Protein AF-A0A357D690-F1 (afdb_monomer_lite)

Sequence (320 aa):
MKAIRGMLNRFGPLVWRKYGFVSGFNVDRRWFSSQHIGIDQGDILLMIENYRTGMIWEYFMRHPGAQKALKLARFVDSTSEYAVTPAYADQYEAAMLLPSQKQAVAPRVQTPVLVDGDLGEWQSVPSYLVDEEMNVPDGNITKVDKSKMNLCSDFYIQWDEERLYLAAEVTDDVIVNNLSPAERGSFYRSDSVEFYIDPGRSGGGVGLFKLAVLPFDTLGNTHGARHEDARPGPVEAVAPQTQIAAEKTATGYTVEVAIPFEYLGITPEAGLVLGFCHTVINCNDRGAPLGAYVRENMIAWNHLPLVWDNPDLWGELVLE

Radius of gyration: 24.54 Å; chains: 1; bounding box: 54×41×72 Å

Structure (mmCIF, N/CA/C/O backbone):
data_AF-A0A357D690-F1
#
_entry.id   AF-A0A357D690-F1
#
loop_
_atom_site.group_PDB
_atom_site.id
_atom_site.type_symbol
_atom_site.label_atom_id
_atom_site.label_alt_id
_atom_site.label_comp_id
_atom_site.label_asym_id
_atom_site.label_entity_id
_atom_site.label_seq_id
_atom_site.pdbx_PDB_ins_code
_atom_site.Cartn_x
_atom_site.Cartn_y
_atom_site.Cartn_z
_atom_site.occupancy
_atom_site.B_iso_or_equiv
_atom_site.auth_seq_id
_atom_site.auth_comp_id
_atom_site.auth_asym_id
_atom_site.auth_atom_id
_atom_site.pdbx_PDB_model_num
ATOM 1 N N . MET A 1 1 ? 0.276 -7.199 -35.692 1.00 83.81 1 MET A N 1
ATOM 2 C CA . MET A 1 1 ? -0.650 -6.050 -35.548 1.00 83.81 1 MET A CA 1
ATOM 3 C C . MET A 1 1 ? -1.422 -6.008 -34.227 1.00 83.81 1 MET A C 1
ATOM 5 O O . MET A 1 1 ? -1.956 -4.947 -33.928 1.00 83.81 1 MET A O 1
ATOM 9 N N . LYS A 1 2 ? -1.493 -7.086 -33.421 1.00 83.25 2 LYS A N 1
ATOM 10 C CA . LYS A 1 2 ? -2.224 -7.080 -32.133 1.00 83.25 2 LYS A CA 1
ATOM 11 C C . LYS A 1 2 ? -1.775 -5.948 -31.190 1.00 83.25 2 LYS A C 1
ATOM 13 O O . LYS A 1 2 ? -2.625 -5.201 -30.727 1.00 83.25 2 LYS A O 1
ATOM 18 N N . ALA A 1 3 ? -0.464 -5.750 -31.016 1.00 83.31 3 ALA A N 1
ATOM 19 C CA . ALA A 1 3 ? 0.091 -4.675 -30.183 1.00 83.31 3 ALA A CA 1
ATOM 20 C C . ALA A 1 3 ? -0.349 -3.267 -30.633 1.00 83.31 3 ALA A C 1
ATOM 22 O O . ALA A 1 3 ? -0.870 -2.505 -29.832 1.00 83.31 3 ALA A O 1
ATOM 23 N N . ILE A 1 4 ? -0.227 -2.948 -31.929 1.00 89.88 4 ILE A N 1
ATOM 24 C CA . ILE A 1 4 ? -0.677 -1.664 -32.505 1.00 89.88 4 ILE A CA 1
ATOM 25 C C . ILE A 1 4 ? -2.161 -1.407 -32.232 1.00 89.88 4 ILE A C 1
ATOM 27 O O . ILE A 1 4 ? -2.530 -0.312 -31.820 1.00 89.88 4 ILE A O 1
ATOM 31 N N . ARG A 1 5 ? -3.012 -2.423 -32.419 1.00 89.25 5 ARG A N 1
ATOM 32 C CA . ARG A 1 5 ? -4.446 -2.304 -32.121 1.00 89.25 5 ARG A CA 1
ATOM 33 C C . ARG A 1 5 ? -4.691 -2.086 -30.628 1.00 89.25 5 ARG A C 1
ATOM 35 O O . ARG A 1 5 ? -5.484 -1.225 -30.280 1.00 89.25 5 ARG A O 1
ATOM 42 N N . GLY A 1 6 ? -3.978 -2.808 -29.763 1.00 90.19 6 GLY A N 1
ATOM 43 C CA . GLY A 1 6 ? -4.048 -2.623 -28.312 1.00 90.19 6 GLY A CA 1
ATOM 44 C C . GLY A 1 6 ? -3.655 -1.208 -27.877 1.00 90.19 6 GLY A C 1
ATOM 45 O O . GLY A 1 6 ? -4.401 -0.572 -27.140 1.00 90.19 6 GLY A O 1
ATOM 46 N N . MET A 1 7 ? -2.540 -0.681 -28.396 1.00 92.19 7 MET A N 1
ATOM 47 C CA . MET A 1 7 ? -2.081 0.684 -28.105 1.00 92.19 7 MET A CA 1
ATOM 48 C C . MET A 1 7 ? -3.102 1.740 -28.546 1.00 92.19 7 MET A C 1
ATOM 50 O O . MET A 1 7 ? -3.415 2.647 -27.780 1.00 92.19 7 MET A O 1
ATOM 54 N N . LEU A 1 8 ? -3.657 1.608 -29.756 1.00 93.44 8 LEU A N 1
ATOM 55 C CA . LEU A 1 8 ? -4.676 2.531 -30.264 1.00 93.44 8 LEU A CA 1
ATOM 56 C C . LEU A 1 8 ? -5.977 2.457 -29.461 1.00 93.44 8 LEU A C 1
ATOM 58 O O . LEU A 1 8 ? -6.547 3.497 -29.153 1.00 93.44 8 LEU A O 1
ATOM 62 N N . ASN A 1 9 ? -6.419 1.255 -29.086 1.00 91.38 9 ASN A N 1
ATOM 63 C CA . ASN A 1 9 ? -7.630 1.076 -28.288 1.00 91.38 9 ASN A CA 1
ATOM 64 C C . ASN A 1 9 ? -7.481 1.673 -26.882 1.00 91.38 9 ASN A C 1
ATOM 66 O O . ASN A 1 9 ? -8.415 2.295 -26.389 1.00 91.38 9 ASN A O 1
ATOM 70 N N . ARG A 1 10 ? -6.320 1.485 -26.241 1.00 89.88 10 ARG A N 1
ATOM 71 C CA . ARG A 1 10 ? -6.097 1.906 -24.850 1.00 89.88 10 ARG A CA 1
ATOM 72 C C . ARG A 1 10 ? -5.739 3.386 -24.718 1.00 89.88 10 ARG A C 1
ATOM 74 O O . ARG A 1 10 ? -6.167 4.023 -23.766 1.00 89.88 10 ARG A O 1
ATOM 81 N N . PHE A 1 11 ? -4.957 3.931 -25.651 1.00 92.94 11 PHE A N 1
ATOM 82 C CA . PHE A 1 11 ? -4.378 5.276 -25.516 1.00 92.94 11 PHE A CA 1
ATOM 83 C C . PHE A 1 11 ? -4.805 6.256 -26.615 1.00 92.94 11 PHE A C 1
ATOM 85 O O . PHE A 1 11 ? -4.642 7.465 -26.446 1.00 92.94 11 PHE A O 1
ATOM 92 N N . GLY A 1 12 ? -5.342 5.762 -27.735 1.00 93.38 12 GLY A N 1
ATOM 93 C CA . GLY A 1 12 ? -5.948 6.558 -28.803 1.00 93.38 12 GLY A CA 1
ATOM 94 C C . GLY A 1 12 ? -5.170 7.838 -29.158 1.00 93.38 12 GLY A C 1
ATOM 95 O O . GLY A 1 12 ? -4.016 7.740 -29.588 1.00 93.38 12 GLY A O 1
ATOM 96 N N . PRO A 1 13 ? -5.752 9.042 -28.967 1.00 94.31 13 PRO A N 1
ATOM 97 C CA . PRO A 1 13 ? -5.114 10.321 -29.306 1.00 94.31 13 PRO A CA 1
ATOM 98 C C . PRO A 1 13 ? -3.780 10.620 -28.598 1.00 94.31 13 PRO A C 1
ATOM 100 O O . PRO A 1 13 ? -3.012 11.469 -29.059 1.00 94.31 13 PRO A O 1
ATOM 103 N N . LEU A 1 14 ? -3.484 9.958 -27.473 1.00 93.19 14 LEU A N 1
ATOM 104 C CA . LEU A 1 14 ? -2.218 10.150 -26.758 1.00 93.19 14 LEU A CA 1
ATOM 105 C C . LEU A 1 14 ? -1.045 9.574 -27.546 1.00 93.19 14 LEU A C 1
ATOM 107 O O . LEU A 1 14 ? 0.024 10.182 -27.577 1.00 93.19 14 LEU A O 1
ATOM 111 N N . VAL A 1 15 ? -1.271 8.442 -28.217 1.00 95.81 15 VAL A N 1
ATOM 112 C CA . VAL A 1 15 ? -0.253 7.746 -29.008 1.00 95.81 15 VAL A CA 1
ATOM 113 C C . VAL A 1 15 ? -0.385 8.000 -30.501 1.00 95.81 15 VAL A C 1
ATOM 115 O O . VAL A 1 15 ? 0.598 7.817 -31.202 1.00 95.81 15 VAL A O 1
ATOM 118 N N . TRP A 1 16 ? -1.546 8.438 -30.997 1.00 94.69 16 TRP A N 1
ATOM 119 C CA . TRP A 1 16 ? -1.800 8.669 -32.421 1.00 94.69 16 TRP A CA 1
ATOM 120 C C . TRP A 1 16 ? -2.324 10.083 -32.684 1.00 94.69 16 TRP A C 1
ATOM 122 O O . TRP A 1 16 ? -3.411 10.454 -32.247 1.00 94.69 16 TRP A O 1
ATOM 132 N N . ARG A 1 17 ? -1.555 10.882 -33.427 1.00 93.25 17 ARG A N 1
ATOM 133 C CA . ARG A 1 17 ? -1.842 12.301 -33.699 1.00 93.25 17 ARG A CA 1
ATOM 134 C C . ARG A 1 17 ? -1.764 12.600 -35.198 1.00 93.25 17 ARG A C 1
ATOM 136 O O . ARG A 1 17 ? -1.780 11.693 -36.023 1.00 93.25 17 ARG A O 1
ATOM 143 N N . LYS A 1 18 ? -1.667 13.885 -35.559 1.00 93.38 18 LYS A N 1
ATOM 144 C CA . LYS A 1 18 ? -1.664 14.385 -36.947 1.00 93.38 18 LYS A CA 1
ATOM 145 C C . LYS A 1 18 ? -0.729 13.617 -37.893 1.00 93.38 18 LYS A C 1
ATOM 147 O O . LYS A 1 18 ? -1.101 13.410 -39.042 1.00 93.38 18 LYS A O 1
ATOM 152 N N . TYR A 1 19 ? 0.453 13.214 -37.424 1.00 93.38 19 TYR A N 1
ATOM 153 C CA . TYR A 1 19 ? 1.452 12.509 -38.237 1.00 93.38 19 TYR A CA 1
ATOM 154 C C . TYR A 1 19 ? 1.539 11.003 -37.945 1.00 93.38 19 TYR A C 1
ATOM 156 O O . TYR A 1 19 ? 2.475 10.358 -38.391 1.00 93.38 19 TYR A O 1
ATOM 164 N N . GLY A 1 20 ? 0.559 10.432 -37.236 1.00 93.56 20 GLY A N 1
ATOM 165 C CA . GLY A 1 20 ? 0.555 9.025 -36.838 1.00 93.56 20 GLY A CA 1
ATOM 166 C C . GLY A 1 20 ? 1.066 8.820 -35.415 1.00 93.56 20 GLY A C 1
ATOM 167 O O . GLY A 1 20 ? 0.810 9.653 -34.532 1.00 93.56 20 GLY A O 1
ATOM 168 N N . PHE A 1 21 ? 1.748 7.694 -35.192 1.00 95.62 21 PHE A N 1
ATOM 169 C CA . PHE A 1 21 ? 2.274 7.336 -33.879 1.00 95.62 21 PHE A CA 1
ATOM 170 C C . PHE A 1 21 ? 3.260 8.386 -33.366 1.00 95.62 21 PHE A C 1
ATOM 172 O O . PHE A 1 21 ? 4.136 8.830 -34.099 1.00 95.62 21 PHE A O 1
ATOM 179 N N . VAL A 1 22 ? 3.132 8.790 -32.105 1.00 96.12 22 VAL A N 1
ATOM 180 C CA . VAL A 1 22 ? 4.141 9.632 -31.448 1.00 96.12 22 VAL A CA 1
ATOM 181 C C . VAL A 1 22 ? 5.466 8.876 -31.323 1.00 96.12 22 VAL A C 1
ATOM 183 O O . VAL A 1 22 ? 5.499 7.649 -31.332 1.00 96.12 22 VAL A O 1
ATOM 186 N N . SER A 1 23 ? 6.559 9.621 -31.176 1.00 94.94 23 SER A N 1
ATOM 187 C CA . SER A 1 23 ? 7.936 9.087 -31.193 1.00 94.94 23 SER A CA 1
ATOM 188 C C . SER A 1 23 ? 8.248 8.093 -30.063 1.00 94.94 23 SER A C 1
ATOM 190 O O . SER A 1 23 ? 9.181 7.306 -30.148 1.00 94.94 23 SER A O 1
ATOM 192 N N . GLY A 1 24 ? 7.461 8.114 -28.990 1.00 93.81 24 GLY A N 1
ATOM 193 C CA . GLY A 1 24 ? 7.597 7.193 -27.870 1.00 93.81 24 GLY A CA 1
ATOM 194 C C . GLY A 1 24 ? 6.626 7.533 -26.749 1.00 93.81 24 GLY A C 1
ATOM 195 O O . GLY A 1 24 ? 6.063 8.631 -26.710 1.00 93.81 24 GLY A O 1
ATOM 196 N N . PHE A 1 25 ? 6.419 6.587 -25.840 1.00 93.88 25 PHE A N 1
ATOM 197 C CA . PHE A 1 25 ? 5.629 6.787 -24.631 1.00 93.88 25 PHE A CA 1
ATOM 198 C C . PHE A 1 25 ? 6.086 5.833 -23.522 1.00 93.88 25 PHE A C 1
ATOM 200 O O . PHE A 1 25 ? 6.702 4.804 -23.791 1.00 93.88 25 PHE A O 1
ATOM 207 N N . ASN A 1 26 ? 5.785 6.190 -22.277 1.00 88.25 26 ASN A N 1
ATOM 208 C CA . ASN A 1 26 ? 5.987 5.379 -21.087 1.00 88.25 26 ASN A CA 1
ATOM 209 C C . ASN A 1 26 ? 4.728 5.510 -20.219 1.00 88.25 26 ASN A C 1
ATOM 211 O O . ASN A 1 26 ? 4.404 6.605 -19.753 1.00 88.25 26 ASN A O 1
ATOM 215 N N . VAL A 1 27 ? 4.009 4.399 -20.058 1.00 83.44 27 VAL A N 1
ATOM 216 C CA . VAL A 1 27 ? 2.718 4.363 -19.357 1.00 83.44 27 VAL A CA 1
ATOM 217 C C . VAL A 1 27 ? 2.914 4.591 -17.861 1.00 83.44 27 VAL A C 1
ATOM 219 O O . VAL A 1 27 ? 2.233 5.446 -17.302 1.00 83.44 27 VAL A O 1
ATOM 222 N N . ASP A 1 28 ? 3.902 3.928 -17.260 1.00 69.69 28 ASP A N 1
ATOM 223 C CA . ASP A 1 28 ? 4.200 3.991 -15.822 1.00 69.69 28 ASP A CA 1
ATOM 224 C C . ASP A 1 28 ? 4.574 5.413 -15.373 1.00 69.69 28 ASP A C 1
ATOM 226 O O . ASP A 1 28 ? 4.268 5.844 -14.268 1.00 69.69 28 ASP A O 1
ATOM 230 N N . ARG A 1 29 ? 5.196 6.193 -16.265 1.00 75.81 29 ARG A N 1
ATOM 231 C CA . ARG A 1 29 ? 5.554 7.604 -16.033 1.00 75.81 29 ARG A CA 1
ATOM 232 C C . ARG A 1 29 ? 4.531 8.597 -16.578 1.00 75.81 29 ARG A C 1
ATOM 234 O O . ARG A 1 29 ? 4.809 9.795 -16.603 1.00 75.81 29 ARG A O 1
ATOM 241 N N . ARG A 1 30 ? 3.384 8.116 -17.073 1.00 80.94 30 ARG A N 1
ATOM 242 C CA . ARG A 1 30 ? 2.328 8.918 -17.721 1.00 80.94 30 ARG A CA 1
ATOM 243 C C . ARG A 1 30 ? 2.878 9.882 -18.785 1.00 80.94 30 ARG A C 1
ATOM 245 O O . ARG A 1 30 ? 2.373 10.989 -18.968 1.00 80.94 30 ARG A O 1
ATOM 252 N N . TRP A 1 31 ? 3.927 9.471 -19.495 1.00 92.75 31 TRP A N 1
ATOM 253 C CA . TRP A 1 31 ? 4.633 10.307 -20.460 1.00 92.75 31 TRP A CA 1
ATOM 254 C C . TRP A 1 31 ? 4.338 9.852 -21.885 1.00 92.75 31 TRP A C 1
ATOM 256 O O . TRP A 1 31 ? 4.555 8.698 -22.244 1.00 92.75 31 TRP A O 1
ATOM 266 N N . PHE A 1 32 ? 3.892 10.781 -22.725 1.00 94.56 32 PHE A N 1
ATOM 267 C CA . PHE A 1 32 ? 3.663 10.555 -24.149 1.00 94.56 32 PHE A CA 1
ATOM 268 C C . PHE A 1 32 ? 4.389 11.645 -24.922 1.00 94.56 32 PHE A C 1
ATOM 270 O O . PHE A 1 32 ? 4.179 12.833 -24.659 1.00 94.56 32 PHE A O 1
ATOM 277 N N . SER A 1 33 ? 5.235 11.256 -25.874 1.00 94.44 33 SER A N 1
ATOM 278 C CA . SER A 1 33 ? 5.981 12.225 -26.667 1.00 94.44 33 SER A CA 1
ATOM 279 C C . SER A 1 33 ? 5.025 13.188 -27.373 1.00 94.44 33 SER A C 1
ATOM 281 O O . SER A 1 33 ? 4.048 12.793 -28.010 1.00 94.44 33 SER A O 1
ATOM 283 N N . SER A 1 34 ? 5.314 14.483 -27.273 1.00 93.69 34 SER A N 1
ATOM 284 C CA . SER A 1 34 ? 4.612 15.515 -28.038 1.00 93.69 34 SER A CA 1
ATOM 285 C C . SER A 1 34 ? 5.118 15.621 -29.480 1.00 93.69 34 SER A C 1
ATOM 287 O O . SER A 1 34 ? 4.556 16.389 -30.261 1.00 93.69 34 SER A O 1
ATOM 289 N N . GLN A 1 35 ? 6.162 14.865 -29.828 1.00 93.75 35 GLN A N 1
ATOM 290 C CA . GLN A 1 35 ? 6.907 14.986 -31.073 1.00 93.75 35 GLN A CA 1
ATOM 291 C C . GLN A 1 35 ? 6.688 13.799 -32.017 1.00 93.75 35 GLN A C 1
ATOM 293 O O . GLN A 1 35 ? 6.422 12.665 -31.600 1.00 93.75 35 GLN A O 1
ATOM 298 N N . HIS A 1 36 ? 6.927 14.073 -33.299 1.00 94.88 36 HIS A N 1
ATOM 299 C CA . HIS A 1 36 ? 7.038 13.109 -34.395 1.00 94.88 36 HIS A CA 1
ATOM 300 C C . HIS A 1 36 ? 8.412 13.285 -35.041 1.00 94.88 36 HIS A C 1
ATOM 302 O O . HIS A 1 36 ? 8.555 14.020 -36.018 1.00 94.88 36 HIS A O 1
ATOM 308 N N . ILE A 1 37 ? 9.442 12.683 -34.449 1.00 95.12 37 ILE A N 1
ATOM 309 C CA . ILE A 1 37 ? 10.802 12.763 -34.976 1.00 95.12 37 ILE A CA 1
ATOM 310 C C . ILE A 1 37 ? 10.834 11.966 -36.283 1.00 95.12 37 ILE A C 1
ATOM 312 O O . ILE A 1 37 ? 10.376 10.828 -36.343 1.00 95.12 37 ILE A O 1
ATOM 316 N N . GLY A 1 38 ? 11.343 12.581 -37.352 1.00 93.38 38 GLY A N 1
ATOM 317 C CA . GLY A 1 38 ? 11.272 12.006 -38.698 1.00 93.38 38 GLY A CA 1
ATOM 318 C C . GLY A 1 38 ? 11.934 10.630 -38.824 1.00 93.38 38 GLY A C 1
ATOM 319 O O . GLY A 1 38 ? 11.417 9.790 -39.556 1.00 93.38 38 GLY A O 1
ATOM 320 N N . ILE A 1 39 ? 13.027 10.388 -38.088 1.00 95.06 39 ILE A N 1
ATOM 321 C CA . ILE A 1 39 ? 13.694 9.078 -38.063 1.00 95.06 39 ILE A CA 1
ATOM 322 C C . ILE A 1 39 ? 12.771 8.004 -37.472 1.00 95.06 39 ILE A C 1
ATOM 324 O O . ILE A 1 39 ? 12.532 6.990 -38.119 1.00 95.06 39 ILE A O 1
ATOM 328 N N . ASP A 1 40 ? 12.123 8.299 -36.344 1.00 94.75 40 ASP A N 1
ATOM 329 C CA . ASP A 1 40 ? 11.197 7.381 -35.678 1.00 94.75 40 ASP A CA 1
ATOM 330 C C . ASP A 1 40 ? 9.974 7.090 -36.551 1.00 94.75 40 ASP A C 1
ATOM 332 O O . ASP A 1 40 ? 9.532 5.949 -36.647 1.00 94.75 40 ASP A O 1
ATOM 336 N N . GLN A 1 41 ? 9.431 8.103 -37.238 1.00 94.94 41 GLN A N 1
ATOM 337 C CA . GLN A 1 41 ? 8.304 7.897 -38.157 1.00 94.94 41 GLN A CA 1
ATOM 338 C C . GLN A 1 41 ? 8.676 6.985 -39.328 1.00 94.94 41 GLN A C 1
ATOM 340 O O . GLN A 1 41 ? 7.876 6.136 -39.729 1.00 94.94 41 GLN A O 1
ATOM 345 N N . GLY A 1 42 ? 9.889 7.155 -39.862 1.00 94.50 42 GLY A N 1
ATOM 346 C CA . GLY A 1 42 ? 10.440 6.280 -40.888 1.00 94.50 42 GLY A CA 1
ATOM 347 C C . GLY A 1 42 ? 10.541 4.841 -40.392 1.00 94.50 42 GLY A C 1
ATOM 348 O O . GLY A 1 42 ? 9.989 3.938 -41.020 1.00 94.50 42 GLY A O 1
ATOM 349 N N . ASP A 1 43 ? 11.162 4.637 -39.233 1.00 93.44 43 ASP A N 1
ATOM 350 C CA . ASP A 1 43 ? 11.367 3.307 -38.660 1.00 93.44 43 ASP A CA 1
ATOM 351 C C . ASP A 1 43 ? 10.047 2.621 -38.296 1.00 93.44 43 ASP A C 1
ATOM 353 O O . ASP A 1 43 ? 9.856 1.449 -38.620 1.00 93.44 43 ASP A O 1
ATOM 357 N N . ILE A 1 44 ? 9.085 3.343 -37.712 1.00 92.81 44 ILE A N 1
ATOM 358 C CA . ILE A 1 44 ? 7.742 2.818 -37.424 1.00 92.81 44 ILE A CA 1
ATOM 359 C C . ILE A 1 44 ? 7.085 2.307 -38.709 1.00 92.81 44 ILE A C 1
ATOM 361 O O . ILE A 1 44 ? 6.573 1.184 -38.738 1.00 92.81 44 ILE A O 1
ATOM 365 N N . LEU A 1 45 ? 7.106 3.102 -39.782 1.00 92.75 45 LEU A N 1
ATOM 366 C CA . LEU A 1 45 ? 6.511 2.715 -41.059 1.00 92.75 45 LEU A CA 1
ATOM 367 C C . LEU A 1 45 ? 7.217 1.492 -41.661 1.00 92.75 45 LEU A C 1
ATOM 369 O O . LEU A 1 45 ? 6.549 0.541 -42.075 1.00 92.75 45 LEU A O 1
ATOM 373 N N . LEU A 1 46 ? 8.552 1.495 -41.674 1.00 94.62 46 LEU A N 1
ATOM 374 C CA . LEU A 1 46 ? 9.359 0.388 -42.185 1.00 94.62 46 LEU A CA 1
ATOM 375 C C . LEU A 1 46 ? 9.116 -0.897 -41.389 1.00 94.62 46 LEU A C 1
ATOM 377 O O . LEU A 1 46 ? 8.991 -1.967 -41.982 1.00 94.62 46 LEU A O 1
ATOM 381 N N . MET A 1 47 ? 8.996 -0.813 -40.063 1.00 93.44 47 MET A N 1
ATOM 382 C CA . MET A 1 47 ? 8.742 -1.978 -39.216 1.00 93.44 47 MET A CA 1
ATOM 383 C C . MET A 1 47 ? 7.301 -2.486 -39.330 1.00 93.44 47 MET A C 1
ATOM 385 O O . MET A 1 47 ? 7.084 -3.696 -39.260 1.00 93.44 47 MET A O 1
ATOM 389 N N . ILE A 1 48 ? 6.316 -1.613 -39.577 1.00 92.38 48 ILE A N 1
ATOM 390 C CA . ILE A 1 48 ? 4.946 -2.038 -39.907 1.00 92.38 48 ILE A CA 1
ATOM 391 C C . ILE A 1 48 ? 4.933 -2.811 -41.225 1.00 92.38 48 ILE A C 1
ATOM 393 O O . ILE A 1 48 ? 4.338 -3.889 -41.285 1.00 92.38 48 ILE A O 1
ATOM 397 N N . GLU A 1 49 ? 5.577 -2.287 -42.268 1.00 94.06 49 GLU A N 1
ATOM 398 C CA . GLU A 1 49 ? 5.658 -2.981 -43.554 1.00 94.06 49 GLU A CA 1
ATOM 399 C C . GLU A 1 49 ? 6.410 -4.301 -43.410 1.00 94.06 49 GLU A C 1
ATOM 401 O O . GLU A 1 49 ? 5.938 -5.346 -43.852 1.00 94.06 49 GLU A O 1
ATOM 406 N N . ASN A 1 50 ? 7.520 -4.293 -42.678 1.00 93.62 50 ASN A N 1
ATOM 407 C CA . ASN A 1 50 ? 8.264 -5.508 -42.440 1.00 93.62 50 ASN A CA 1
ATOM 408 C C . ASN A 1 50 ? 7.474 -6.560 -41.655 1.00 93.62 50 ASN A C 1
ATOM 410 O O . ASN A 1 50 ? 7.569 -7.742 -41.955 1.00 93.62 50 ASN A O 1
ATOM 414 N N . TYR A 1 51 ? 6.666 -6.159 -40.674 1.00 89.44 51 TYR A N 1
ATOM 415 C CA . TYR A 1 51 ? 5.777 -7.093 -39.988 1.00 89.44 51 TYR A CA 1
ATOM 416 C C . TYR A 1 51 ? 4.729 -7.694 -40.941 1.00 89.44 51 TYR A C 1
ATOM 418 O O . TYR A 1 51 ? 4.315 -8.837 -40.763 1.00 89.44 51 TYR A O 1
ATOM 426 N N . ARG A 1 52 ? 4.261 -6.922 -41.931 1.00 92.31 52 ARG A N 1
ATOM 427 C CA . ARG A 1 52 ? 3.233 -7.358 -42.887 1.00 92.31 52 ARG A CA 1
ATOM 428 C C . ARG A 1 52 ? 3.778 -8.307 -43.949 1.00 92.31 52 ARG A C 1
ATOM 430 O O . ARG A 1 52 ? 3.075 -9.248 -44.304 1.00 92.31 52 ARG A O 1
ATOM 437 N N . THR A 1 53 ? 4.966 -8.028 -44.480 1.00 94.06 53 THR A N 1
ATOM 438 C CA . THR A 1 53 ? 5.484 -8.701 -45.684 1.00 94.06 53 THR A CA 1
ATOM 439 C C . THR A 1 53 ? 6.885 -9.279 -45.523 1.00 94.06 53 THR A C 1
ATOM 441 O O . THR A 1 53 ? 7.285 -10.108 -46.331 1.00 94.06 53 THR A O 1
ATOM 444 N N . GLY A 1 54 ? 7.648 -8.856 -44.513 1.00 92.69 54 GLY A N 1
ATOM 445 C CA . GLY A 1 54 ? 9.064 -9.204 -44.350 1.00 92.69 54 GLY A CA 1
ATOM 446 C C . GLY A 1 54 ? 10.011 -8.485 -45.317 1.00 92.69 54 GLY A C 1
ATOM 447 O O . GLY A 1 54 ? 11.221 -8.693 -45.244 1.00 92.69 54 GLY A O 1
ATOM 448 N N . MET A 1 55 ? 9.489 -7.624 -46.201 1.00 95.62 55 MET A N 1
ATOM 449 C CA . MET A 1 55 ? 10.230 -7.065 -47.336 1.00 95.62 55 MET A CA 1
ATOM 450 C C . MET A 1 55 ? 11.509 -6.324 -46.919 1.00 95.62 55 MET A C 1
ATOM 452 O O . MET A 1 55 ? 12.560 -6.506 -47.530 1.00 95.62 55 MET A O 1
ATOM 456 N N . ILE A 1 56 ? 11.443 -5.480 -45.885 1.00 95.25 56 ILE A N 1
ATOM 457 C CA . ILE A 1 56 ? 12.575 -4.626 -45.489 1.00 95.25 56 ILE A CA 1
ATOM 458 C C . ILE A 1 56 ? 13.762 -5.476 -45.032 1.00 95.25 56 ILE A C 1
ATOM 460 O O . ILE A 1 56 ? 14.883 -5.285 -45.508 1.00 95.25 56 ILE A O 1
ATOM 464 N N . TRP A 1 57 ? 13.514 -6.446 -44.151 1.00 91.38 57 TRP A N 1
ATOM 465 C CA . TRP A 1 57 ? 14.543 -7.360 -43.673 1.00 91.38 57 TRP A CA 1
ATOM 466 C C . TRP A 1 57 ? 15.017 -8.304 -44.774 1.00 91.38 57 TRP A C 1
ATOM 468 O O . TRP A 1 57 ? 16.216 -8.552 -44.856 1.00 91.38 57 TRP A O 1
ATOM 478 N N . GLU A 1 58 ? 14.132 -8.768 -45.661 1.00 93.38 58 GLU A N 1
ATOM 479 C CA . GLU A 1 58 ? 14.526 -9.594 -46.806 1.00 93.38 58 GLU A CA 1
ATOM 480 C C . GLU A 1 58 ? 15.581 -8.887 -47.672 1.00 93.38 58 GLU A C 1
ATOM 482 O O . GLU A 1 58 ? 16.614 -9.474 -47.999 1.00 93.38 58 GLU A O 1
ATOM 487 N N . TYR A 1 59 ? 15.369 -7.612 -48.011 1.00 94.69 59 TYR A N 1
ATOM 488 C CA . TYR A 1 59 ? 16.338 -6.843 -48.795 1.00 94.69 59 TYR A CA 1
ATOM 489 C C . TYR A 1 59 ? 17.595 -6.484 -48.001 1.00 94.69 59 TYR A C 1
ATOM 491 O O . TYR A 1 59 ? 18.702 -6.642 -48.519 1.00 94.69 59 TYR A O 1
ATOM 499 N N . PHE A 1 60 ? 17.452 -6.036 -46.751 1.00 93.94 60 PHE A N 1
ATOM 500 C CA . PHE A 1 60 ? 18.594 -5.677 -45.907 1.00 93.94 60 PHE A CA 1
ATOM 501 C C . PHE A 1 60 ? 19.539 -6.867 -45.693 1.00 93.94 60 PHE A C 1
ATOM 503 O O . PHE A 1 60 ? 20.756 -6.743 -45.846 1.00 93.94 60 PHE A O 1
ATOM 510 N N . MET A 1 61 ? 18.982 -8.050 -45.423 1.00 92.69 61 MET A N 1
ATOM 511 C CA . MET A 1 61 ? 19.757 -9.256 -45.132 1.00 92.69 61 MET A CA 1
ATOM 512 C C . MET A 1 61 ? 20.472 -9.833 -46.351 1.00 92.69 61 MET A C 1
ATOM 514 O O . MET A 1 61 ? 21.433 -10.582 -46.182 1.00 92.69 61 MET A O 1
ATOM 518 N N . ARG A 1 62 ? 20.097 -9.455 -47.578 1.00 95.12 62 ARG A N 1
ATOM 519 C CA . ARG A 1 62 ? 20.872 -9.806 -48.781 1.00 95.12 62 ARG A CA 1
ATOM 520 C C . ARG A 1 62 ? 22.224 -9.087 -48.837 1.00 95.12 62 ARG A C 1
ATOM 522 O O . ARG A 1 62 ? 23.102 -9.508 -49.588 1.00 95.12 62 ARG A O 1
ATOM 529 N N . HIS A 1 63 ? 22.416 -8.013 -48.066 1.00 96.75 63 HIS A N 1
ATOM 530 C CA . HIS A 1 63 ? 23.659 -7.255 -48.093 1.00 96.75 63 HIS A CA 1
ATOM 531 C C . HIS A 1 63 ? 24.807 -8.031 -47.409 1.00 96.75 63 HIS A C 1
ATOM 533 O O . HIS A 1 63 ? 24.701 -8.364 -46.223 1.00 96.75 63 HIS A O 1
ATOM 539 N N . PRO A 1 64 ? 25.959 -8.252 -48.079 1.00 96.50 64 PRO A N 1
ATOM 540 C CA . PRO A 1 64 ? 27.074 -9.024 -47.513 1.00 96.50 64 PRO A CA 1
ATOM 541 C C . PRO A 1 64 ? 27.599 -8.472 -46.181 1.00 96.50 64 PRO A C 1
ATOM 543 O O . PRO A 1 64 ? 28.041 -9.224 -45.312 1.00 96.50 64 PRO A O 1
ATOM 546 N N . GLY A 1 65 ? 27.533 -7.149 -46.003 1.00 97.12 65 GLY A N 1
ATOM 547 C CA . GLY A 1 65 ? 27.921 -6.489 -44.757 1.00 97.12 65 GLY A CA 1
ATOM 548 C C . GLY A 1 65 ? 27.038 -6.868 -43.565 1.00 97.12 65 GLY A C 1
ATOM 549 O O . GLY A 1 65 ? 27.570 -7.083 -42.480 1.00 97.12 65 GLY A O 1
ATOM 550 N N . ALA A 1 66 ? 25.723 -7.014 -43.768 1.00 94.31 66 ALA A N 1
ATOM 551 C CA . ALA A 1 66 ? 24.790 -7.392 -42.706 1.00 94.31 66 ALA A CA 1
ATOM 552 C C . ALA A 1 66 ? 25.059 -8.832 -42.240 1.00 94.31 66 ALA A C 1
ATOM 554 O O . ALA A 1 66 ? 25.238 -9.087 -41.051 1.00 94.31 66 ALA A O 1
ATOM 555 N N . GLN A 1 67 ? 25.227 -9.749 -43.198 1.00 92.81 67 GLN A N 1
ATOM 556 C CA . GLN A 1 67 ? 25.594 -11.146 -42.940 1.00 92.81 67 GLN A CA 1
ATOM 557 C C . GLN A 1 67 ? 26.924 -11.264 -42.182 1.00 92.81 67 GLN A C 1
ATOM 559 O O . GLN A 1 67 ? 27.041 -11.991 -41.193 1.00 92.81 67 GLN A O 1
ATOM 564 N N . LYS A 1 68 ? 27.941 -10.500 -42.607 1.00 96.12 68 LYS A N 1
ATOM 565 C CA . LYS A 1 68 ? 29.240 -10.458 -41.926 1.00 96.12 68 LYS A CA 1
ATOM 566 C C . LYS A 1 68 ? 29.114 -9.932 -40.494 1.00 96.12 68 LYS A C 1
ATOM 568 O O . LYS A 1 68 ? 29.741 -10.498 -39.600 1.00 96.12 68 LYS A O 1
ATOM 573 N N . ALA A 1 69 ? 28.334 -8.872 -40.277 1.00 95.81 69 ALA A N 1
ATOM 574 C CA . ALA A 1 69 ? 28.140 -8.276 -38.958 1.00 95.81 69 ALA A CA 1
ATOM 575 C C . ALA A 1 69 ? 27.495 -9.265 -37.977 1.00 95.81 69 ALA A C 1
ATOM 577 O O . ALA A 1 69 ? 28.035 -9.472 -36.893 1.00 95.81 69 ALA A O 1
ATOM 578 N N . LEU A 1 70 ? 26.417 -9.944 -38.383 1.00 92.62 70 LEU A N 1
ATOM 579 C CA . LEU A 1 70 ? 25.746 -10.951 -37.552 1.00 92.62 70 LEU A CA 1
ATOM 580 C C . LEU A 1 70 ? 26.678 -12.108 -37.179 1.00 92.62 70 LEU A C 1
ATOM 582 O O . LEU A 1 70 ? 26.743 -12.496 -36.012 1.00 92.62 70 LEU A O 1
ATOM 586 N N . LYS A 1 71 ? 27.476 -12.596 -38.139 1.00 93.06 71 LYS A N 1
ATOM 587 C CA . LYS A 1 71 ? 28.477 -13.641 -37.889 1.00 93.06 71 LYS A CA 1
ATOM 588 C C . LYS A 1 71 ? 29.545 -13.199 -36.886 1.00 93.06 71 LYS A C 1
ATOM 590 O O . LYS A 1 71 ? 29.916 -13.973 -36.007 1.00 93.06 71 LYS A O 1
ATOM 595 N N . LEU A 1 72 ? 30.047 -11.967 -37.002 1.00 96.31 72 LEU A N 1
ATOM 596 C CA . LEU A 1 72 ? 31.031 -11.413 -36.061 1.00 96.31 72 LEU A CA 1
ATOM 597 C C . LEU A 1 72 ? 30.440 -11.214 -34.661 1.00 96.31 72 LEU A C 1
ATOM 599 O O . LEU A 1 72 ? 31.123 -11.474 -33.672 1.00 96.31 72 LEU A O 1
ATOM 603 N N . ALA A 1 73 ? 29.169 -10.821 -34.587 1.00 95.50 73 ALA A N 1
ATOM 604 C CA . ALA A 1 73 ? 28.406 -10.715 -33.347 1.00 95.50 73 ALA A CA 1
ATOM 605 C C . ALA A 1 73 ? 27.947 -12.078 -32.789 1.00 95.50 73 ALA A C 1
ATOM 607 O O . ALA A 1 73 ? 27.331 -12.122 -31.729 1.00 95.50 73 ALA A O 1
ATOM 608 N N . ARG A 1 74 ? 28.293 -13.190 -33.459 1.00 94.06 74 ARG A N 1
ATOM 609 C CA . ARG A 1 74 ? 27.985 -14.572 -33.054 1.00 94.06 74 ARG A CA 1
ATOM 610 C C . ARG A 1 74 ? 26.486 -14.856 -32.922 1.00 94.06 74 ARG A C 1
ATOM 612 O O . ARG A 1 74 ? 26.098 -15.726 -32.146 1.00 94.06 74 ARG A O 1
ATOM 619 N N . PHE A 1 75 ? 25.658 -14.158 -33.699 1.00 88.12 75 PHE A N 1
ATOM 620 C CA . PHE A 1 75 ? 24.262 -14.552 -33.857 1.00 88.12 75 PHE A CA 1
ATOM 621 C C . PHE A 1 75 ? 24.199 -15.921 -34.536 1.00 88.12 75 PHE A C 1
ATOM 623 O O . PHE A 1 75 ? 24.946 -16.202 -35.475 1.00 88.12 75 PHE A O 1
ATOM 630 N N . VAL A 1 76 ? 23.302 -16.761 -34.039 1.00 84.06 76 VAL A N 1
ATOM 631 C CA . VAL A 1 76 ? 22.970 -18.065 -34.610 1.00 84.06 76 VAL A CA 1
ATOM 632 C C . VAL A 1 76 ? 21.496 -18.057 -34.971 1.00 84.06 76 VAL A C 1
ATOM 634 O O . VAL A 1 76 ? 20.699 -17.408 -34.287 1.00 84.06 76 VAL A O 1
ATOM 637 N N . ASP A 1 77 ? 21.139 -18.759 -36.043 1.00 77.38 77 ASP A N 1
ATOM 638 C CA . ASP A 1 77 ? 19.736 -18.921 -36.400 1.00 77.38 77 ASP A CA 1
ATOM 639 C C . ASP A 1 77 ? 19.004 -19.620 -35.253 1.00 77.38 77 ASP A C 1
ATOM 641 O O . ASP A 1 77 ? 19.419 -20.670 -34.760 1.00 77.38 77 ASP A O 1
ATOM 645 N N . SER A 1 78 ? 17.916 -18.999 -34.818 1.00 75.25 78 SER A N 1
ATOM 646 C CA . SER A 1 78 ? 17.026 -19.514 -33.790 1.00 75.25 78 SER A CA 1
ATOM 647 C C . SER A 1 78 ? 15.600 -19.316 -34.270 1.00 75.25 78 SER A C 1
ATOM 649 O O . SER A 1 78 ? 15.193 -18.207 -34.622 1.00 75.25 78 SER A O 1
ATOM 651 N N . THR A 1 79 ? 14.830 -20.395 -34.294 1.00 63.59 79 THR A N 1
ATOM 652 C CA . THR A 1 79 ? 13.383 -20.324 -34.463 1.00 63.59 79 THR A CA 1
ATOM 653 C C . THR A 1 79 ? 12.768 -20.058 -33.096 1.00 63.59 79 THR A C 1
ATOM 655 O O . THR A 1 79 ? 12.539 -20.989 -32.326 1.00 63.59 79 THR A O 1
ATOM 658 N N . SER A 1 80 ? 12.521 -18.787 -32.773 1.00 59.00 80 SER A N 1
ATOM 659 C CA . SER A 1 80 ? 11.655 -18.447 -31.642 1.00 59.00 80 SER A CA 1
ATOM 660 C C . SER A 1 80 ? 10.214 -18.411 -32.133 1.00 59.00 80 SER A C 1
ATOM 662 O O . SER A 1 80 ? 9.849 -17.538 -32.919 1.00 59.00 80 SER A O 1
ATOM 664 N N . GLU A 1 81 ? 9.384 -19.346 -31.673 1.00 54.06 81 GLU A N 1
ATOM 665 C CA . GLU A 1 81 ? 7.940 -19.344 -31.959 1.00 54.06 81 GLU A CA 1
ATOM 666 C C . GLU A 1 81 ? 7.203 -18.190 -31.257 1.00 54.06 81 GLU A C 1
ATOM 668 O O . GLU A 1 81 ? 6.056 -17.884 -31.585 1.00 54.06 81 GLU A O 1
ATOM 673 N N . TYR A 1 82 ? 7.872 -17.498 -30.327 1.00 52.91 82 TYR A N 1
ATOM 674 C CA . TYR A 1 82 ? 7.257 -16.477 -29.494 1.00 52.91 82 TYR A CA 1
ATOM 675 C C . TYR A 1 82 ? 8.113 -15.206 -29.410 1.00 52.91 82 TYR A C 1
ATOM 677 O O . TYR A 1 82 ? 9.335 -15.255 -29.264 1.00 52.91 82 TYR A O 1
ATOM 685 N N . ALA A 1 83 ? 7.455 -14.042 -29.475 1.00 59.81 83 ALA A N 1
ATOM 686 C CA . ALA A 1 83 ? 8.071 -12.734 -29.206 1.00 59.81 83 ALA A CA 1
ATOM 687 C C . ALA A 1 83 ? 8.383 -12.524 -27.709 1.00 59.81 83 ALA A C 1
ATOM 689 O O . ALA A 1 83 ? 9.108 -11.605 -27.342 1.00 59.81 83 ALA A O 1
ATOM 690 N N . VAL A 1 84 ? 7.813 -13.384 -26.865 1.00 60.34 84 VAL A N 1
ATOM 691 C CA . VAL A 1 84 ? 7.949 -13.455 -25.414 1.00 60.34 84 VAL A CA 1
ATOM 692 C C . VAL A 1 84 ? 8.215 -14.918 -25.094 1.00 60.34 84 VAL A C 1
ATOM 694 O O . VAL A 1 84 ? 7.468 -15.767 -25.565 1.00 60.34 84 VAL A O 1
ATOM 697 N N . THR A 1 85 ? 9.271 -15.253 -24.359 1.00 74.25 85 THR A N 1
ATOM 698 C CA . THR A 1 85 ? 9.564 -16.668 -24.087 1.00 74.25 85 THR A CA 1
ATOM 699 C C . THR A 1 85 ? 8.414 -17.306 -23.292 1.00 74.25 85 THR A C 1
ATOM 701 O O . THR A 1 85 ? 7.842 -16.625 -22.441 1.00 74.25 85 THR A O 1
ATOM 704 N N . PRO A 1 86 ? 8.080 -18.593 -23.511 1.00 75.06 86 PRO A N 1
ATOM 705 C CA . PRO A 1 86 ? 7.091 -19.292 -22.687 1.00 75.06 86 PRO A CA 1
ATOM 706 C C . PRO A 1 86 ? 7.369 -19.134 -21.189 1.00 75.06 86 PRO A C 1
ATOM 708 O O . PRO A 1 86 ? 6.480 -18.767 -20.443 1.00 75.06 86 PRO A O 1
ATOM 711 N N . ALA A 1 87 ? 8.639 -19.220 -20.779 1.00 74.38 87 ALA A N 1
ATOM 712 C CA . ALA A 1 87 ? 9.045 -18.978 -19.395 1.00 74.38 87 ALA A CA 1
ATOM 713 C C . ALA A 1 87 ? 8.679 -17.575 -18.869 1.00 74.38 87 ALA A C 1
ATOM 715 O O . ALA A 1 87 ? 8.285 -17.448 -17.715 1.00 74.38 87 ALA A O 1
ATOM 716 N N . TYR A 1 88 ? 8.800 -16.519 -19.684 1.00 71.06 88 TYR A N 1
ATOM 717 C CA . TYR A 1 88 ? 8.359 -15.180 -19.281 1.00 71.06 88 TYR A CA 1
ATOM 718 C C . TYR A 1 88 ? 6.831 -15.090 -19.229 1.00 71.06 88 TYR A C 1
ATOM 720 O O . TYR A 1 88 ? 6.293 -14.454 -18.328 1.00 71.06 88 TYR A O 1
ATOM 728 N N . ALA A 1 89 ? 6.130 -15.711 -20.183 1.00 72.31 89 ALA A N 1
ATOM 729 C CA . ALA A 1 89 ? 4.671 -15.753 -20.179 1.00 72.31 89 ALA A CA 1
ATOM 730 C C . ALA A 1 89 ? 4.144 -16.470 -18.926 1.00 72.31 89 ALA A C 1
ATOM 732 O O . ALA A 1 89 ? 3.316 -15.903 -18.226 1.00 72.31 89 ALA A O 1
ATOM 733 N N . ASP A 1 90 ? 4.709 -17.629 -18.584 1.00 75.44 90 ASP A N 1
ATOM 734 C CA . ASP A 1 90 ? 4.362 -18.403 -17.389 1.00 75.44 90 ASP A CA 1
ATOM 735 C C . ASP A 1 90 ? 4.646 -17.612 -16.102 1.00 75.44 90 ASP A C 1
ATOM 737 O O . ASP A 1 90 ? 3.822 -17.580 -15.192 1.00 75.44 90 ASP A O 1
ATOM 741 N N . GLN A 1 91 ? 5.796 -16.927 -16.024 1.00 74.19 91 GLN A N 1
ATOM 742 C CA . GLN A 1 91 ? 6.126 -16.049 -14.894 1.00 74.19 91 GLN A CA 1
ATOM 743 C C . GLN A 1 91 ? 5.135 -14.890 -14.757 1.00 74.19 91 GLN A C 1
ATOM 745 O O . GLN A 1 91 ? 4.728 -14.555 -13.646 1.00 74.19 91 GLN A O 1
ATOM 750 N N . TYR A 1 92 ? 4.746 -14.277 -15.874 1.00 69.69 92 TYR A N 1
ATOM 751 C CA . TYR A 1 92 ? 3.784 -13.182 -15.885 1.00 69.69 92 TYR A CA 1
ATOM 752 C C . TYR A 1 92 ? 2.376 -13.661 -15.511 1.00 69.69 92 TYR A C 1
ATOM 754 O O . TYR A 1 92 ? 1.720 -13.031 -14.688 1.00 69.69 92 TYR A O 1
ATOM 762 N N . GLU A 1 93 ? 1.922 -14.791 -16.054 1.00 72.75 93 GLU A N 1
ATOM 763 C CA . GLU A 1 93 ? 0.634 -15.399 -15.705 1.00 72.75 93 GLU A CA 1
ATOM 764 C C . GLU A 1 93 ? 0.584 -15.800 -14.228 1.00 72.75 93 GLU A C 1
ATOM 766 O O . GLU A 1 93 ? -0.378 -15.466 -13.540 1.00 72.75 93 GLU A O 1
ATOM 771 N N . ALA A 1 94 ? 1.643 -16.426 -13.704 1.00 72.12 94 ALA A N 1
ATOM 772 C CA . ALA A 1 94 ? 1.754 -16.728 -12.280 1.00 72.12 94 ALA A CA 1
ATOM 773 C C . ALA A 1 94 ? 1.676 -15.452 -11.427 1.00 72.12 94 ALA A C 1
ATOM 775 O O . ALA A 1 94 ? 0.932 -15.412 -10.449 1.00 72.12 94 ALA A O 1
ATOM 776 N N . ALA A 1 95 ? 2.373 -14.384 -11.830 1.00 68.62 95 ALA A N 1
ATOM 777 C CA . ALA A 1 95 ? 2.324 -13.099 -11.140 1.00 68.62 95 ALA A CA 1
ATOM 778 C C . ALA A 1 95 ? 0.924 -12.461 -11.153 1.00 68.62 95 ALA A C 1
ATOM 780 O O . ALA A 1 95 ? 0.521 -11.873 -10.156 1.00 68.62 95 ALA A O 1
ATOM 781 N N . MET A 1 96 ? 0.163 -12.605 -12.241 1.00 67.88 96 MET A N 1
ATOM 782 C CA . MET A 1 96 ? -1.222 -12.118 -12.327 1.00 67.88 96 MET A CA 1
ATOM 783 C C . MET A 1 96 ? -2.214 -12.959 -11.511 1.00 67.88 96 MET A C 1
ATOM 785 O O . MET A 1 96 ? -3.282 -12.463 -11.166 1.00 67.88 96 MET A O 1
ATOM 789 N N . LEU A 1 97 ? -1.888 -14.217 -11.195 1.00 68.06 97 LEU A N 1
ATOM 790 C CA . LEU A 1 97 ? -2.733 -15.088 -10.369 1.00 68.06 97 LEU A CA 1
ATOM 791 C C . LEU A 1 97 ? -2.500 -14.898 -8.865 1.00 68.06 97 LEU A C 1
ATOM 793 O O . LEU A 1 97 ? -3.442 -15.077 -8.090 1.00 68.06 97 LEU A O 1
ATOM 797 N N . LEU A 1 98 ? -1.291 -14.493 -8.454 1.00 70.56 98 LEU A N 1
ATOM 798 C CA . LEU A 1 98 ? -0.935 -14.242 -7.049 1.00 70.56 98 LEU A CA 1
ATOM 799 C C . LEU A 1 98 ? -1.958 -13.381 -6.277 1.00 70.56 98 LEU A C 1
ATOM 801 O O . LEU A 1 98 ? -2.313 -13.786 -5.171 1.00 70.56 98 LEU A O 1
ATOM 805 N N . PRO A 1 99 ? -2.488 -12.258 -6.811 1.00 71.88 99 PRO A N 1
ATOM 806 C CA . PRO A 1 99 ? -3.493 -11.459 -6.111 1.00 71.88 99 PRO A CA 1
ATOM 807 C C . PRO A 1 99 ? -4.757 -12.255 -5.778 1.00 71.88 99 PRO A C 1
ATOM 809 O O . PRO A 1 99 ? -5.170 -12.296 -4.628 1.00 71.88 99 PRO A O 1
ATOM 812 N N . SER A 1 100 ? -5.333 -12.968 -6.751 1.00 65.31 100 SER A N 1
ATOM 813 C CA . SER A 1 100 ? -6.543 -13.783 -6.537 1.00 65.31 100 SER A CA 1
ATOM 814 C C . SER A 1 100 ? -6.341 -14.977 -5.593 1.00 65.31 100 SER A C 1
ATOM 816 O O . SER A 1 100 ? -7.307 -15.570 -5.129 1.00 65.31 100 SER A O 1
ATOM 818 N N . GLN A 1 101 ? -5.087 -15.341 -5.312 1.00 76.50 101 GLN A N 1
ATOM 819 C CA . GLN A 1 101 ? -4.729 -16.389 -4.355 1.00 76.50 101 GLN A CA 1
ATOM 820 C C . GLN A 1 101 ? -4.452 -15.838 -2.949 1.00 76.50 101 GLN A C 1
ATOM 822 O O . GLN A 1 101 ? -4.387 -16.616 -1.998 1.00 76.50 101 GLN A O 1
ATOM 827 N N . LYS A 1 102 ? -4.274 -14.517 -2.801 1.00 88.31 102 LYS A N 1
ATOM 828 C CA . LYS A 1 102 ? -4.064 -13.855 -1.512 1.00 88.31 102 LYS A CA 1
ATOM 829 C C . LYS A 1 102 ? -5.391 -13.345 -0.981 1.00 88.31 102 LYS A C 1
ATOM 831 O O . LYS A 1 102 ? -5.939 -12.374 -1.491 1.00 88.31 102 LYS A O 1
ATOM 836 N N . GLN A 1 103 ? -5.879 -14.001 0.064 1.00 94.75 103 GLN A N 1
ATOM 837 C CA . GLN A 1 103 ? -7.113 -13.641 0.742 1.00 94.75 103 GLN A CA 1
ATOM 838 C C . GLN A 1 103 ? -6.841 -13.373 2.222 1.00 94.75 103 GLN A C 1
ATOM 840 O O . GLN A 1 103 ? -6.163 -14.156 2.889 1.00 94.75 103 GLN A O 1
ATOM 845 N N . ALA A 1 104 ? -7.381 -12.263 2.706 1.00 96.69 104 ALA A N 1
ATOM 846 C CA . ALA A 1 104 ? -7.488 -11.910 4.104 1.00 96.69 104 ALA A CA 1
ATOM 847 C C . ALA A 1 104 ? -8.962 -11.916 4.516 1.00 96.69 104 ALA A C 1
ATOM 849 O O . ALA A 1 104 ? -9.859 -11.693 3.702 1.00 96.69 104 ALA A O 1
ATOM 850 N N . VAL A 1 105 ? -9.201 -12.192 5.785 1.00 97.44 105 VAL A N 1
ATOM 851 C CA . VAL A 1 105 ? -10.518 -12.326 6.389 1.00 97.44 105 VAL A CA 1
ATOM 852 C C . VAL A 1 105 ? -10.607 -11.323 7.524 1.00 97.44 105 VAL A C 1
ATOM 854 O O . VAL A 1 105 ? -9.715 -11.251 8.367 1.00 97.44 105 VAL A O 1
ATOM 857 N N . ALA A 1 106 ? -11.694 -10.564 7.541 1.00 98.19 106 ALA A N 1
ATOM 858 C CA . ALA A 1 106 ? -12.035 -9.643 8.606 1.00 98.19 106 ALA A CA 1
ATOM 859 C C . ALA A 1 106 ? -13.178 -10.240 9.429 1.00 98.19 106 ALA A C 1
ATOM 861 O O . ALA A 1 106 ? -14.320 -10.180 8.973 1.00 98.19 106 ALA A O 1
ATOM 862 N N . PRO A 1 107 ? -12.933 -10.801 10.622 1.00 98.06 107 PRO A N 1
ATOM 863 C CA . PRO A 1 107 ? -14.021 -11.202 11.497 1.00 98.06 107 PRO A CA 1
ATOM 864 C C . PRO A 1 107 ? -14.789 -9.979 12.003 1.00 98.06 107 PRO A C 1
ATOM 866 O O . PRO A 1 107 ? -14.203 -8.945 12.348 1.00 98.06 107 PRO A O 1
ATOM 869 N N . ARG A 1 108 ? -16.110 -10.117 12.106 1.00 97.94 108 ARG A N 1
ATOM 870 C CA . ARG A 1 108 ? -16.955 -9.100 12.725 1.00 97.94 108 ARG A CA 1
ATOM 871 C C . ARG A 1 108 ? -16.658 -8.952 14.215 1.00 97.94 108 ARG A C 1
ATOM 873 O O . ARG A 1 108 ? -16.636 -9.933 14.962 1.00 97.94 108 ARG A O 1
ATOM 880 N N . VAL A 1 109 ? -16.489 -7.714 14.665 1.00 96.75 109 VAL A N 1
ATOM 881 C CA . VAL A 1 109 ? -16.277 -7.378 16.073 1.00 96.75 109 VAL A CA 1
ATOM 882 C C . VAL A 1 109 ? -17.605 -7.013 16.745 1.00 96.75 109 VAL A C 1
ATOM 884 O O . VAL A 1 109 ? -18.495 -6.438 16.127 1.00 96.75 109 VAL A O 1
ATOM 887 N N . GLN A 1 110 ? -17.775 -7.390 18.016 1.00 91.50 110 GLN A N 1
ATOM 888 C CA . GLN A 1 110 ? -18.975 -7.036 18.798 1.00 91.50 110 GLN A CA 1
ATOM 889 C C . GLN A 1 110 ? -18.812 -5.732 19.578 1.00 91.50 110 GLN A C 1
ATOM 891 O O . GLN A 1 110 ? -19.790 -5.030 19.832 1.00 91.50 110 GLN A O 1
ATOM 896 N N . THR A 1 111 ? -17.580 -5.442 19.987 1.00 93.06 111 THR A N 1
ATOM 897 C CA . THR A 1 111 ? -17.209 -4.223 20.696 1.00 93.06 111 THR A CA 1
ATOM 898 C C . THR A 1 111 ? -16.318 -3.414 19.764 1.00 93.06 111 THR A C 1
ATOM 900 O O . THR A 1 111 ? -15.294 -3.953 19.351 1.00 93.06 111 THR A O 1
ATOM 903 N N . PRO A 1 112 ? -16.671 -2.162 19.434 1.00 94.62 112 PRO A N 1
ATOM 904 C CA . PRO A 1 112 ? -15.820 -1.298 18.625 1.00 94.62 112 PRO A CA 1
ATOM 905 C C . PRO A 1 112 ? -14.379 -1.274 19.146 1.00 94.62 112 PRO A C 1
ATOM 907 O O . PRO A 1 112 ? -14.174 -1.076 20.345 1.00 94.62 112 PRO A O 1
ATOM 910 N N . VAL A 1 113 ? -13.414 -1.464 18.244 1.00 96.81 113 VAL A N 1
ATOM 911 C CA . VAL A 1 113 ? -11.977 -1.336 18.541 1.00 96.81 113 VAL A CA 1
ATOM 912 C C . VAL A 1 113 ? -11.691 0.087 19.016 1.00 96.81 113 VAL A C 1
ATOM 914 O O . VAL A 1 113 ? -12.226 1.055 18.450 1.00 96.81 113 VAL A O 1
ATOM 917 N N . LEU A 1 114 ? -10.875 0.217 20.060 1.00 97.62 114 LEU A N 1
ATOM 918 C CA . LEU A 1 114 ? -10.452 1.511 20.567 1.00 97.62 114 LEU A CA 1
ATOM 919 C C . LEU A 1 114 ? -9.187 1.916 19.818 1.00 97.62 114 LEU A C 1
ATOM 921 O O . LEU A 1 114 ? -8.140 1.351 20.045 1.00 97.62 114 LEU A O 1
ATOM 925 N N . VAL A 1 115 ? -9.277 2.923 18.949 1.00 98.31 115 VAL A N 1
ATOM 926 C CA . VAL A 1 115 ? -8.113 3.375 18.171 1.00 98.31 115 VAL A CA 1
ATOM 927 C C . VAL A 1 115 ? -7.192 4.222 19.052 1.00 98.31 115 VAL A C 1
ATOM 929 O O . VAL A 1 115 ? -7.333 5.449 19.102 1.00 98.31 115 VAL A O 1
ATOM 932 N N . ASP A 1 116 ? -6.276 3.573 19.764 1.00 98.12 116 ASP A N 1
ATOM 933 C CA . ASP A 1 116 ? -5.320 4.202 20.682 1.00 98.12 116 ASP A CA 1
ATOM 934 C C . ASP A 1 116 ? -3.853 3.814 20.427 1.00 98.12 116 ASP A C 1
ATOM 936 O O . ASP A 1 116 ? -2.952 4.486 20.936 1.00 98.12 116 ASP A O 1
ATOM 940 N N . GLY A 1 117 ? -3.614 2.857 19.531 1.00 97.25 117 GLY A N 1
ATOM 941 C CA . GLY A 1 117 ? -2.297 2.369 19.145 1.00 97.25 117 GLY A CA 1
ATOM 942 C C . GLY A 1 117 ? -1.874 1.110 19.901 1.00 97.25 117 GLY A C 1
ATOM 943 O O . GLY A 1 117 ? -0.868 0.516 19.513 1.00 97.25 117 GLY A O 1
ATOM 944 N N . ASP A 1 118 ? -2.612 0.667 20.920 1.00 97.81 118 ASP A N 1
ATOM 945 C CA . ASP A 1 118 ? -2.370 -0.603 21.602 1.00 97.81 118 ASP A CA 1
ATOM 946 C C . ASP A 1 118 ? -3.070 -1.739 20.846 1.00 97.81 118 ASP A C 1
ATOM 948 O O . ASP A 1 118 ? -4.246 -1.670 20.512 1.00 97.81 118 ASP A O 1
ATOM 952 N N . LEU A 1 119 ? -2.354 -2.833 20.574 1.00 97.62 119 LEU A N 1
ATOM 953 C CA . LEU A 1 119 ? -2.924 -3.975 19.850 1.00 97.62 119 LEU A CA 1
ATOM 954 C C . LEU A 1 119 ? -3.520 -5.050 20.774 1.00 97.62 119 LEU A C 1
ATOM 956 O O . LEU A 1 119 ? -3.706 -6.203 20.370 1.00 97.62 119 LEU A O 1
ATOM 960 N N . GLY A 1 120 ? -3.819 -4.698 22.025 1.00 96.06 120 GLY A N 1
ATOM 961 C CA . GLY A 1 120 ? -4.352 -5.604 23.042 1.00 96.06 120 GLY A CA 1
ATOM 962 C C . GLY A 1 120 ? -5.602 -6.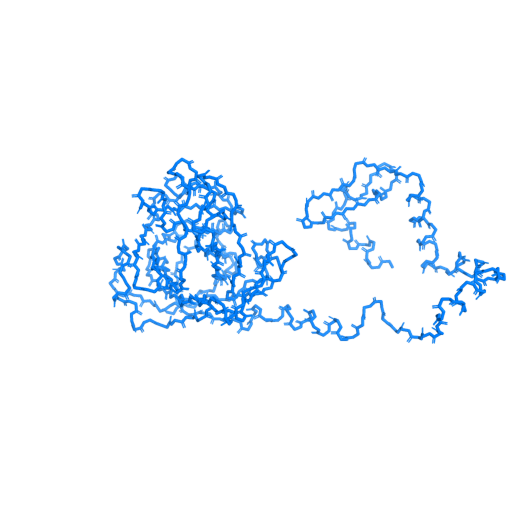373 22.597 1.00 96.06 120 GLY A C 1
ATOM 963 O O . GLY A 1 120 ? -5.671 -7.593 22.785 1.00 96.06 120 GLY A O 1
ATOM 964 N N . GLU A 1 121 ? -6.568 -5.704 21.966 1.00 94.94 121 GLU A N 1
ATOM 965 C CA . GLU A 1 121 ? -7.792 -6.328 21.440 1.00 94.94 121 GLU A CA 1
ATOM 966 C C . GLU A 1 121 ? -7.579 -7.207 20.198 1.00 94.94 121 GLU A C 1
ATOM 968 O O . GLU A 1 121 ? -8.413 -8.069 19.903 1.00 94.94 121 GLU A O 1
ATOM 973 N N . TRP A 1 122 ? -6.449 -7.061 19.504 1.00 96.75 122 TRP A N 1
ATOM 974 C CA . TRP A 1 122 ? -6.176 -7.747 18.241 1.00 96.75 122 TRP A CA 1
ATOM 975 C C . TRP A 1 122 ? -5.565 -9.140 18.418 1.00 96.75 122 TRP A C 1
ATOM 977 O O . TRP A 1 122 ? -5.536 -9.919 17.471 1.00 96.75 122 TRP A O 1
ATOM 987 N N . GLN A 1 123 ? -5.144 -9.517 19.632 1.00 92.12 123 GLN A N 1
ATOM 988 C CA . GLN A 1 123 ? -4.424 -10.777 19.904 1.00 92.12 123 GLN A CA 1
ATOM 989 C C . GLN A 1 123 ? -5.164 -12.058 19.474 1.00 92.12 123 GLN A C 1
ATOM 991 O O . GLN A 1 123 ? -4.546 -13.111 19.318 1.00 92.12 123 GLN A O 1
ATOM 996 N N . SER A 1 124 ? -6.491 -11.999 19.333 1.00 90.94 124 SER A N 1
ATOM 997 C CA . SER A 1 124 ? -7.324 -13.132 18.898 1.00 90.94 124 SER A CA 1
ATOM 998 C C . SER A 1 124 ? -7.763 -13.058 17.431 1.00 90.94 124 SER A C 1
ATOM 1000 O O . SER A 1 124 ? -8.429 -13.971 16.940 1.00 90.94 124 SER A O 1
ATOM 1002 N N . VAL A 1 125 ? -7.395 -11.982 16.739 1.00 96.44 125 VAL A N 1
ATOM 1003 C CA . VAL A 1 125 ? -7.729 -11.718 15.341 1.00 96.44 125 VAL A CA 1
ATOM 1004 C C . VAL A 1 125 ? -6.677 -12.382 14.449 1.00 96.44 125 VAL A C 1
ATOM 1006 O O . VAL A 1 125 ? -5.491 -12.335 14.778 1.00 96.44 125 VAL A O 1
ATOM 1009 N N . PRO A 1 126 ? -7.063 -13.005 13.321 1.00 96.56 126 PRO A N 1
ATOM 1010 C CA . PRO A 1 126 ? -6.095 -13.502 12.351 1.00 96.56 126 PRO A CA 1
ATOM 1011 C C . PRO A 1 126 ? -5.142 -12.391 11.888 1.00 96.56 126 PRO A C 1
ATOM 1013 O O . PRO A 1 126 ? -5.594 -11.331 11.452 1.00 96.56 126 PRO A O 1
ATOM 1016 N N . SER A 1 127 ? -3.838 -12.659 11.962 1.00 97.44 127 SER A N 1
ATOM 1017 C CA . SER A 1 127 ? -2.798 -11.788 11.415 1.00 97.44 127 SER A CA 1
ATOM 1018 C C . SER A 1 127 ? -2.325 -12.281 10.050 1.00 97.44 127 SER A C 1
ATOM 1020 O O . SER A 1 127 ? -2.455 -13.461 9.699 1.00 97.44 127 SER A O 1
ATOM 1022 N N . TYR A 1 128 ? -1.747 -11.366 9.281 1.00 97.69 128 TYR A N 1
ATOM 1023 C CA . TYR A 1 128 ? -1.172 -11.646 7.976 1.00 97.69 128 TYR A CA 1
ATOM 1024 C C . TYR A 1 128 ? 0.227 -11.044 7.884 1.00 97.69 128 TYR A C 1
ATOM 1026 O O . TYR A 1 128 ? 0.395 -9.825 7.873 1.00 97.69 128 TYR A O 1
ATOM 1034 N N . LEU A 1 129 ? 1.221 -11.922 7.766 1.00 97.25 129 LEU A N 1
ATOM 1035 C CA . LEU A 1 129 ? 2.624 -11.539 7.698 1.00 97.25 129 LEU A CA 1
ATOM 1036 C C . LEU A 1 129 ? 2.990 -10.918 6.340 1.00 97.25 129 LEU A C 1
ATOM 1038 O O . LEU A 1 129 ? 2.679 -11.459 5.271 1.00 97.25 129 LEU A O 1
ATOM 1042 N N . VAL A 1 130 ? 3.735 -9.819 6.405 1.00 97.50 130 VAL A N 1
ATOM 1043 C CA . VAL A 1 130 ? 4.486 -9.189 5.319 1.00 97.50 130 VAL A CA 1
ATOM 1044 C C . VAL A 1 130 ? 5.933 -9.069 5.784 1.00 97.50 130 VAL A C 1
ATOM 1046 O O . VAL A 1 130 ? 6.219 -8.301 6.692 1.00 97.50 130 VAL A O 1
ATOM 1049 N N . ASP A 1 131 ? 6.847 -9.834 5.196 1.00 95.12 131 ASP A N 1
ATOM 1050 C CA . ASP A 1 131 ? 8.233 -9.937 5.671 1.00 95.12 131 ASP A CA 1
ATOM 1051 C C . ASP A 1 131 ? 9.263 -9.461 4.634 1.00 95.12 131 ASP A C 1
ATOM 1053 O O . ASP A 1 131 ? 8.931 -9.013 3.529 1.00 95.12 131 ASP A O 1
ATOM 1057 N N . GLU A 1 132 ? 10.543 -9.589 4.981 1.00 92.81 132 GLU A N 1
ATOM 1058 C CA . GLU A 1 132 ? 11.681 -9.193 4.158 1.00 92.81 132 GLU A CA 1
ATOM 1059 C C . GLU A 1 132 ? 11.789 -9.958 2.837 1.00 92.81 132 GLU A C 1
ATOM 1061 O O . GLU A 1 132 ? 12.611 -9.593 1.992 1.00 92.81 132 GLU A O 1
ATOM 1066 N N . GLU A 1 133 ? 11.033 -11.038 2.627 1.00 90.25 133 GLU A N 1
ATOM 1067 C CA . GLU A 1 133 ? 10.997 -11.740 1.345 1.00 90.25 133 GLU A CA 1
ATOM 1068 C C . GLU A 1 133 ? 9.989 -11.093 0.386 1.00 90.25 133 GLU A C 1
ATOM 1070 O O . GLU A 1 133 ? 10.195 -11.123 -0.832 1.00 90.25 133 GLU A O 1
ATOM 1075 N N . MET A 1 134 ? 8.985 -10.387 0.913 1.00 93.38 134 MET A N 1
ATOM 1076 C CA . MET A 1 134 ? 7.902 -9.749 0.160 1.00 93.38 134 MET A CA 1
ATOM 1077 C C . MET A 1 134 ? 8.256 -8.342 -0.355 1.00 93.38 134 MET A C 1
ATOM 1079 O O . MET A 1 134 ? 7.506 -7.381 -0.188 1.00 93.38 134 MET A O 1
ATOM 1083 N N . ASN A 1 135 ? 9.404 -8.214 -1.022 1.00 93.50 135 ASN A N 1
ATOM 1084 C CA . ASN A 1 135 ? 9.887 -6.939 -1.567 1.00 93.50 135 ASN A CA 1
ATOM 1085 C C . ASN A 1 135 ? 9.121 -6.515 -2.811 1.00 93.50 135 ASN A C 1
ATOM 1087 O O . ASN A 1 135 ? 9.012 -7.296 -3.756 1.00 93.50 135 ASN A O 1
ATOM 1091 N N . VAL A 1 136 ? 8.730 -5.244 -2.878 1.00 91.88 136 VAL A N 1
ATOM 1092 C CA . VAL A 1 136 ? 8.170 -4.664 -4.100 1.00 91.88 136 VAL A CA 1
ATOM 1093 C C . VAL A 1 136 ? 9.289 -4.450 -5.133 1.00 91.88 136 VAL A C 1
ATOM 1095 O O . VAL A 1 136 ? 10.214 -3.672 -4.885 1.00 91.88 136 VAL A O 1
ATOM 1098 N N . PRO A 1 137 ? 9.242 -5.116 -6.301 1.00 86.44 137 PRO A N 1
ATOM 1099 C CA . PRO A 1 137 ? 10.298 -5.022 -7.302 1.00 86.44 137 PRO A CA 1
ATOM 1100 C C . PRO A 1 137 ? 10.149 -3.736 -8.133 1.00 86.44 137 PRO A C 1
ATOM 1102 O O . PRO A 1 137 ? 9.467 -3.717 -9.158 1.00 86.44 137 PRO A O 1
ATOM 1105 N N . ASP A 1 138 ? 10.822 -2.665 -7.710 1.00 84.62 138 ASP A N 1
ATOM 1106 C CA . ASP A 1 138 ? 10.956 -1.407 -8.456 1.00 84.62 138 ASP A CA 1
ATOM 1107 C C . ASP A 1 138 ? 12.425 -0.973 -8.535 1.00 84.62 138 ASP A C 1
ATOM 1109 O O . ASP A 1 138 ? 13.186 -1.119 -7.582 1.00 84.62 138 ASP A O 1
ATOM 1113 N N . GLY A 1 139 ? 12.835 -0.404 -9.671 1.00 79.56 139 GLY A N 1
ATOM 1114 C CA . GLY A 1 139 ? 14.225 0.012 -9.893 1.00 79.56 139 GLY A CA 1
ATOM 1115 C C . GLY A 1 139 ? 14.719 1.138 -8.973 1.00 79.56 139 GLY A C 1
ATOM 1116 O O . GLY A 1 139 ? 15.924 1.372 -8.919 1.00 79.56 139 GLY A O 1
ATOM 1117 N N . ASN A 1 140 ? 13.820 1.834 -8.269 1.00 83.06 140 ASN A N 1
ATOM 1118 C CA . ASN A 1 140 ? 14.143 2.896 -7.312 1.00 83.06 140 ASN A CA 1
ATOM 1119 C C . ASN A 1 140 ? 13.948 2.463 -5.850 1.00 83.06 140 ASN A C 1
ATOM 1121 O O . ASN A 1 140 ? 13.989 3.317 -4.964 1.00 83.06 140 ASN A O 1
ATOM 1125 N N . ILE A 1 141 ? 13.685 1.178 -5.595 1.00 88.44 141 ILE A N 1
ATOM 1126 C CA . ILE A 1 141 ? 13.494 0.624 -4.254 1.00 88.44 141 ILE A CA 1
ATOM 1127 C C . ILE A 1 141 ? 14.597 -0.402 -4.008 1.00 88.44 141 ILE A C 1
ATOM 1129 O O . ILE A 1 141 ? 14.778 -1.352 -4.771 1.00 88.44 141 ILE A O 1
ATOM 1133 N N . THR A 1 142 ? 15.358 -0.204 -2.938 1.00 92.38 142 THR A N 1
ATOM 1134 C CA . THR A 1 142 ? 16.394 -1.148 -2.531 1.00 92.38 142 THR A CA 1
ATOM 1135 C C . THR A 1 142 ? 15.724 -2.356 -1.889 1.00 92.38 142 THR A C 1
ATOM 1137 O O . THR A 1 142 ? 14.864 -2.221 -1.018 1.00 92.38 142 THR A O 1
ATOM 1140 N N . LYS A 1 143 ? 16.130 -3.561 -2.296 1.00 91.75 143 LYS A N 1
ATOM 1141 C CA . LYS A 1 143 ? 15.653 -4.796 -1.671 1.00 91.75 143 LYS A CA 1
ATOM 1142 C C . LYS A 1 143 ? 16.100 -4.850 -0.206 1.00 91.75 143 LYS A C 1
ATOM 1144 O O . LYS A 1 143 ? 17.271 -4.601 0.077 1.00 91.75 143 LYS A O 1
ATOM 1149 N N . VAL A 1 144 ? 15.195 -5.234 0.687 1.00 92.75 144 VAL A N 1
ATOM 1150 C CA . VAL A 1 144 ? 15.507 -5.556 2.078 1.00 92.75 144 VAL A CA 1
ATOM 1151 C C . VAL A 1 144 ? 16.554 -6.670 2.125 1.00 92.75 144 VAL A C 1
ATOM 1153 O O . VAL A 1 144 ? 16.429 -7.712 1.472 1.00 92.75 144 VAL A O 1
ATOM 1156 N N . ASP A 1 145 ? 17.610 -6.438 2.900 1.00 89.19 145 ASP A N 1
ATOM 1157 C CA . ASP A 1 145 ? 18.634 -7.433 3.199 1.00 89.19 145 ASP A CA 1
ATOM 1158 C C . ASP A 1 145 ? 18.391 -7.978 4.607 1.00 89.19 145 ASP A C 1
ATOM 1160 O O . ASP A 1 145 ? 18.858 -7.402 5.589 1.00 89.19 145 ASP A O 1
ATOM 1164 N N . LYS A 1 146 ? 17.692 -9.116 4.692 1.00 87.75 146 LYS A N 1
ATOM 1165 C CA . LYS A 1 146 ? 17.353 -9.791 5.958 1.00 87.75 146 LYS A CA 1
ATOM 1166 C C . LYS A 1 146 ? 18.557 -10.212 6.812 1.00 87.75 146 LYS A C 1
ATOM 1168 O O . LYS A 1 146 ? 18.397 -10.719 7.914 1.00 87.75 146 LYS A O 1
ATOM 1173 N N . SER A 1 147 ? 19.784 -10.070 6.298 1.00 87.44 147 SER A N 1
ATOM 1174 C CA . SER A 1 147 ? 21.006 -10.267 7.088 1.00 87.44 147 SER A CA 1
ATOM 1175 C C . SER A 1 147 ? 21.480 -9.003 7.814 1.00 87.44 147 SER A C 1
ATOM 1177 O O . SER A 1 147 ? 22.390 -9.087 8.639 1.00 87.44 147 SER A O 1
ATOM 1179 N N . LYS A 1 148 ? 20.902 -7.837 7.497 1.00 86.81 148 LYS A N 1
ATOM 1180 C CA . LYS A 1 148 ? 21.330 -6.518 7.988 1.00 86.81 148 LYS A CA 1
ATOM 1181 C C . LYS A 1 148 ? 20.252 -5.742 8.735 1.00 86.81 148 LYS A C 1
ATOM 1183 O O . LYS A 1 148 ? 20.611 -4.831 9.472 1.00 86.81 148 LYS A O 1
ATOM 1188 N N . MET A 1 149 ? 18.985 -6.064 8.509 1.00 89.50 149 MET A N 1
ATOM 1189 C CA . MET A 1 149 ? 17.844 -5.433 9.167 1.00 89.50 149 MET A CA 1
ATOM 1190 C C . MET A 1 149 ? 16.749 -6.467 9.396 1.00 89.50 149 MET A C 1
ATOM 1192 O O . MET A 1 149 ? 16.670 -7.444 8.645 1.00 89.50 149 MET A O 1
ATOM 1196 N N . ASN A 1 150 ? 15.937 -6.221 10.416 1.00 89.75 150 ASN A N 1
ATOM 1197 C CA . ASN A 1 150 ? 14.699 -6.937 10.675 1.00 89.75 150 ASN A CA 1
ATOM 1198 C C . ASN A 1 150 ? 13.530 -6.026 10.292 1.00 89.75 150 ASN A C 1
ATOM 1200 O O . ASN A 1 150 ? 13.321 -5.004 10.944 1.00 89.75 150 ASN A O 1
ATOM 1204 N N . LEU A 1 151 ? 12.829 -6.367 9.212 1.00 95.88 151 LEU A N 1
ATOM 1205 C CA . LEU A 1 151 ? 11.694 -5.587 8.721 1.00 95.88 151 LEU A CA 1
ATOM 1206 C C . LEU A 1 151 ? 10.539 -6.516 8.376 1.00 95.88 151 LEU A C 1
ATOM 1208 O O . LEU A 1 151 ? 10.546 -7.188 7.344 1.00 95.88 151 LEU A O 1
ATOM 1212 N N . CYS A 1 152 ? 9.505 -6.491 9.201 1.00 97.31 152 CYS A N 1
ATOM 1213 C CA . CYS A 1 152 ? 8.272 -7.200 8.914 1.00 97.31 152 CYS A CA 1
ATOM 1214 C C . CYS A 1 152 ? 7.070 -6.454 9.479 1.00 97.31 152 CYS A C 1
ATOM 1216 O O . CYS A 1 152 ? 7.202 -5.556 10.312 1.00 97.31 152 CYS A O 1
ATOM 1218 N N . SER A 1 153 ? 5.888 -6.833 9.015 1.00 98.44 153 SER A N 1
ATOM 1219 C CA . SER A 1 153 ? 4.642 -6.407 9.613 1.00 98.44 153 SER A CA 1
ATOM 1220 C C . SER A 1 153 ? 3.614 -7.523 9.638 1.00 98.44 153 SER A C 1
ATOM 1222 O O . SER A 1 153 ? 3.406 -8.207 8.636 1.00 98.44 153 SER A O 1
ATOM 1224 N N . ASP A 1 154 ? 2.951 -7.667 10.776 1.00 98.38 154 ASP A N 1
ATOM 1225 C CA . ASP A 1 154 ? 1.699 -8.395 10.896 1.00 98.38 154 ASP A CA 1
ATOM 1226 C C . ASP A 1 154 ? 0.558 -7.384 10.817 1.00 98.38 154 ASP A C 1
ATOM 1228 O O . ASP A 1 154 ? 0.473 -6.477 11.648 1.00 98.38 154 ASP A O 1
ATOM 1232 N N . PHE A 1 155 ? -0.323 -7.527 9.824 1.00 98.69 155 PHE A N 1
ATOM 1233 C CA . PHE A 1 155 ? -1.542 -6.724 9.757 1.00 98.69 155 PHE A CA 1
ATOM 1234 C C . PHE A 1 155 ? -2.773 -7.526 10.162 1.00 98.69 155 PHE A C 1
ATOM 1236 O O . PHE A 1 155 ? -2.850 -8.739 9.958 1.00 98.69 155 PHE A O 1
ATOM 1243 N N . TYR A 1 156 ? -3.756 -6.808 10.690 1.00 98.69 156 TYR A N 1
ATOM 1244 C CA . TYR A 1 156 ? -4.998 -7.340 11.228 1.00 98.69 156 TYR A CA 1
ATOM 1245 C C . TYR A 1 156 ? -6.170 -6.529 10.694 1.00 98.69 156 TYR A C 1
ATOM 1247 O O . TYR A 1 156 ? -6.037 -5.341 10.380 1.00 98.69 156 TYR A O 1
ATOM 1255 N N . ILE A 1 157 ? -7.325 -7.176 10.564 1.00 98.62 157 ILE A N 1
ATOM 1256 C CA . ILE A 1 157 ? -8.521 -6.543 10.015 1.00 98.62 157 ILE A CA 1
ATOM 1257 C C . ILE A 1 157 ? -9.739 -7.052 10.772 1.00 98.62 157 ILE A C 1
ATOM 1259 O O . ILE A 1 157 ? -9.870 -8.248 10.998 1.00 98.62 157 ILE A O 1
ATOM 1263 N N . GLN A 1 158 ? -10.639 -6.150 11.139 1.00 98.44 158 GLN A N 1
ATOM 1264 C CA . GLN A 1 158 ? -11.956 -6.468 11.689 1.00 98.44 158 GLN A CA 1
ATOM 1265 C C . GLN A 1 158 ? -12.988 -5.506 11.109 1.00 98.44 158 GLN A C 1
ATOM 1267 O O . GLN A 1 158 ? -12.640 -4.509 10.477 1.00 98.44 158 GLN A O 1
ATOM 1272 N N . TRP A 1 159 ? -14.270 -5.776 11.318 1.00 98.62 159 TRP A N 1
ATOM 1273 C CA . TRP A 1 159 ? -15.327 -4.863 10.886 1.00 98.62 159 TRP A CA 1
ATOM 1274 C C . TRP A 1 159 ? -16.534 -4.898 11.820 1.00 98.62 159 TRP A C 1
ATOM 1276 O O . TRP A 1 159 ? -16.748 -5.871 12.540 1.00 98.62 159 TRP A O 1
ATOM 1286 N N . ASP A 1 160 ? -17.339 -3.847 11.782 1.00 97.94 160 ASP A N 1
ATOM 1287 C CA . ASP A 1 160 ? -18.707 -3.826 12.297 1.00 97.94 160 ASP A CA 1
ATOM 1288 C C . ASP A 1 160 ? -19.634 -3.091 11.311 1.00 97.94 160 ASP A C 1
ATOM 1290 O O . ASP A 1 160 ? -19.244 -2.728 10.201 1.00 97.94 160 ASP A O 1
ATOM 1294 N N . GLU A 1 161 ? -20.890 -2.875 11.685 1.00 96.94 161 GLU A N 1
ATOM 1295 C CA . GLU A 1 161 ? -21.882 -2.206 10.840 1.00 96.94 161 GLU A CA 1
ATOM 1296 C C . GLU A 1 161 ? -21.524 -0.766 10.440 1.00 96.94 161 GLU A C 1
ATOM 1298 O O . GLU A 1 161 ? -22.105 -0.238 9.488 1.00 96.94 161 GLU A O 1
ATOM 1303 N N . GLU A 1 162 ? -20.596 -0.120 11.144 1.00 97.38 162 GLU A N 1
ATOM 1304 C CA . GLU A 1 162 ? -20.225 1.273 10.923 1.00 97.38 162 GLU A CA 1
ATOM 1305 C C . GLU A 1 162 ? -18.826 1.422 10.319 1.00 97.38 162 GLU A C 1
ATOM 1307 O O . GLU A 1 162 ? -18.609 2.328 9.505 1.00 97.38 162 GLU A O 1
ATOM 1312 N N . ARG A 1 163 ? -17.868 0.565 10.697 1.00 98.50 163 ARG A N 1
ATOM 1313 C CA . ARG A 1 163 ? -16.436 0.779 10.465 1.00 98.50 163 ARG A CA 1
ATOM 1314 C C . ARG A 1 163 ? -15.700 -0.482 10.017 1.00 98.50 163 ARG A C 1
ATOM 1316 O O . ARG A 1 163 ? -15.921 -1.584 10.510 1.00 98.50 163 ARG A O 1
ATOM 1323 N N . LEU A 1 164 ? -14.745 -0.271 9.116 1.00 98.69 164 LEU A N 1
ATOM 1324 C CA . LEU A 1 164 ? -13.653 -1.194 8.840 1.00 98.69 164 LEU A CA 1
ATOM 1325 C C . LEU A 1 164 ? -12.468 -0.823 9.737 1.00 98.69 164 LEU A C 1
ATOM 1327 O O . LEU A 1 164 ? -11.983 0.311 9.683 1.00 98.69 164 LEU A O 1
ATOM 1331 N N . TYR A 1 165 ? -12.002 -1.774 10.533 1.00 98.81 165 TYR A N 1
ATOM 1332 C CA . TYR A 1 165 ? -10.859 -1.624 11.422 1.00 98.81 165 TYR A CA 1
ATOM 1333 C C . TYR A 1 165 ? -9.632 -2.279 10.804 1.00 98.81 165 TYR A C 1
ATOM 1335 O O . TYR A 1 165 ? -9.710 -3.404 10.311 1.00 98.81 165 TYR A O 1
ATOM 1343 N N . LEU A 1 166 ? -8.499 -1.589 10.851 1.00 98.81 166 LEU A N 1
ATOM 1344 C CA . LEU A 1 166 ? -7.214 -2.074 10.361 1.00 98.81 166 LEU A CA 1
ATOM 1345 C C . LEU A 1 166 ? -6.172 -1.851 11.446 1.00 98.81 166 LEU A C 1
ATOM 1347 O O . LEU A 1 166 ? -6.155 -0.786 12.061 1.00 98.81 166 LEU A O 1
ATOM 1351 N N . ALA A 1 167 ? -5.269 -2.803 11.614 1.00 98.75 167 ALA A N 1
ATOM 1352 C CA . ALA A 1 167 ? -4.088 -2.619 12.434 1.00 98.75 167 ALA A CA 1
ATOM 1353 C C . ALA A 1 167 ? -2.850 -3.196 11.758 1.00 98.75 167 ALA A C 1
ATOM 1355 O O . ALA A 1 167 ? -2.949 -4.071 10.897 1.00 98.75 167 ALA A O 1
ATOM 1356 N N . ALA A 1 168 ? -1.686 -2.692 12.147 1.00 98.81 168 ALA A N 1
ATOM 1357 C CA . ALA A 1 168 ? -0.394 -3.225 11.749 1.00 98.81 168 ALA A CA 1
ATOM 1358 C C . ALA A 1 168 ? 0.582 -3.140 12.922 1.00 98.81 168 ALA A C 1
ATOM 1360 O O . ALA A 1 168 ? 0.772 -2.068 13.493 1.00 98.81 168 ALA A O 1
ATOM 1361 N N . GLU A 1 169 ? 1.220 -4.255 13.256 1.00 98.62 169 GLU A N 1
ATOM 1362 C CA . GLU A 1 169 ? 2.422 -4.289 14.082 1.00 98.62 169 GLU A CA 1
ATOM 1363 C C . GLU A 1 169 ? 3.617 -4.334 13.137 1.00 98.62 169 GLU A C 1
ATOM 1365 O O . GLU A 1 169 ? 3.711 -5.241 12.315 1.00 98.62 169 GLU A O 1
ATOM 1370 N N . VAL A 1 170 ? 4.502 -3.343 13.201 1.00 98.62 170 VAL A N 1
ATOM 1371 C CA . VAL A 1 170 ? 5.703 -3.251 12.369 1.00 98.62 170 VAL A CA 1
ATOM 1372 C C . VAL A 1 170 ? 6.921 -3.469 13.250 1.00 98.62 170 VAL A C 1
ATOM 1374 O O . VAL A 1 170 ? 7.117 -2.765 14.242 1.00 98.62 170 VAL A O 1
ATOM 1377 N N . THR A 1 171 ? 7.758 -4.428 12.867 1.00 98.00 171 THR A N 1
ATOM 1378 C CA . THR A 1 171 ? 9.109 -4.576 13.403 1.00 98.00 171 THR A CA 1
ATOM 1379 C C . THR A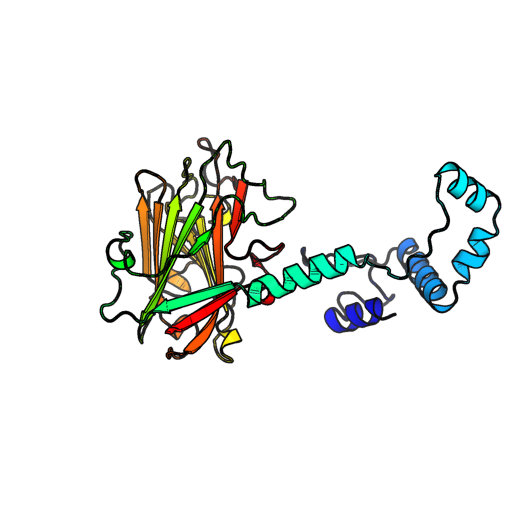 1 171 ? 10.078 -3.846 12.489 1.00 98.00 171 THR A C 1
ATOM 1381 O O . THR A 1 171 ? 10.116 -4.129 11.295 1.00 98.00 171 THR A O 1
ATOM 1384 N N . ASP A 1 172 ? 10.832 -2.909 13.055 1.00 96.00 172 ASP A N 1
ATOM 1385 C CA . ASP A 1 172 ? 11.817 -2.083 12.365 1.00 96.00 172 ASP A CA 1
ATOM 1386 C C . ASP A 1 172 ? 12.868 -1.565 13.370 1.00 96.00 172 ASP A C 1
ATOM 1388 O O . ASP A 1 172 ? 12.555 -0.937 14.387 1.00 96.00 172 ASP A O 1
ATOM 1392 N N . ASP A 1 173 ? 14.143 -1.816 13.071 1.00 90.00 173 ASP A N 1
ATOM 1393 C CA . ASP A 1 173 ? 15.286 -1.398 13.887 1.00 90.00 173 ASP A CA 1
ATOM 1394 C C . ASP A 1 173 ? 15.533 0.132 13.852 1.00 90.00 173 ASP A C 1
ATOM 1396 O O . ASP A 1 173 ? 16.275 0.678 14.695 1.00 90.00 173 ASP A O 1
ATOM 1400 N N . VAL A 1 174 ? 14.988 0.839 12.852 1.00 93.44 174 VAL A N 1
ATOM 1401 C CA . VAL A 1 174 ? 15.275 2.249 12.562 1.00 93.44 174 VAL A CA 1
ATOM 1402 C C . VAL A 1 174 ? 14.023 3.048 12.185 1.00 93.44 174 VAL A C 1
ATOM 1404 O O . VAL A 1 174 ? 13.817 3.396 11.036 1.00 93.44 174 VAL A O 1
ATOM 1407 N N . ILE A 1 175 ? 13.303 3.547 13.187 1.00 94.69 175 ILE A N 1
ATOM 1408 C CA . ILE A 1 175 ? 12.206 4.492 12.928 1.00 94.69 175 ILE A CA 1
ATOM 1409 C C . ILE A 1 175 ? 12.755 5.898 12.630 1.00 94.69 175 ILE A C 1
ATOM 1411 O O . ILE A 1 175 ? 13.289 6.576 13.520 1.00 94.69 175 ILE A O 1
ATOM 1415 N N . VAL A 1 176 ? 12.568 6.370 11.402 1.00 95.12 176 VAL A N 1
ATOM 1416 C CA . VAL A 1 176 ? 12.813 7.737 10.933 1.00 95.12 176 VAL A CA 1
ATOM 1417 C C . VAL A 1 176 ? 11.520 8.550 10.980 1.00 95.12 176 VAL A C 1
ATOM 1419 O O . VAL A 1 176 ? 10.500 8.207 10.388 1.00 95.12 176 VAL A O 1
ATOM 1422 N N . ASN A 1 177 ? 11.581 9.694 11.660 1.00 94.06 177 ASN A N 1
ATOM 1423 C CA . ASN A 1 177 ? 10.481 10.649 11.805 1.00 94.06 177 ASN A CA 1
ATOM 1424 C C . ASN A 1 177 ? 10.930 12.073 11.430 1.00 94.06 177 ASN A C 1
ATOM 1426 O O . ASN A 1 177 ? 10.893 13.007 12.234 1.00 94.06 177 ASN A O 1
ATOM 1430 N N . ASN A 1 178 ? 11.404 12.241 10.193 1.00 95.62 178 ASN A N 1
ATOM 1431 C CA . ASN A 1 178 ? 12.020 13.486 9.722 1.00 95.62 178 ASN A CA 1
ATOM 1432 C C . ASN A 1 178 ? 11.022 14.503 9.136 1.00 95.62 178 ASN A C 1
ATOM 1434 O O . ASN A 1 178 ? 11.437 15.574 8.687 1.00 95.62 178 ASN A O 1
ATOM 1438 N N . LEU A 1 179 ? 9.725 14.190 9.116 1.00 96.31 179 LEU A N 1
ATOM 1439 C CA . LEU A 1 179 ? 8.684 15.042 8.540 1.00 96.31 179 LEU A CA 1
ATOM 1440 C C . LEU A 1 179 ? 8.000 15.891 9.608 1.00 96.31 179 LEU A C 1
ATOM 1442 O O . LEU A 1 179 ? 7.585 15.393 10.653 1.00 96.31 179 LEU A O 1
ATOM 1446 N N . SER A 1 180 ? 7.850 17.184 9.330 1.00 96.12 180 SER A N 1
ATOM 1447 C CA . SER A 1 180 ? 7.093 18.086 10.199 1.00 96.12 180 SER A CA 1
ATOM 1448 C C . SER A 1 180 ? 5.573 17.865 10.071 1.00 96.12 180 SER A C 1
ATOM 1450 O O . SER A 1 180 ? 5.114 17.353 9.047 1.00 96.12 180 SER A O 1
ATOM 1452 N N . PRO A 1 181 ? 4.745 18.340 11.027 1.00 93.75 181 PRO A N 1
ATOM 1453 C CA . PRO A 1 181 ? 3.281 18.273 10.901 1.00 93.75 181 PRO A CA 1
ATOM 1454 C C . PRO A 1 181 ? 2.726 18.923 9.616 1.00 93.75 181 PRO A C 1
ATOM 1456 O O . PRO A 1 181 ? 1.638 18.586 9.140 1.00 93.75 181 PRO A O 1
ATOM 1459 N N . ALA A 1 182 ? 3.458 19.885 9.042 1.00 91.75 182 ALA A N 1
ATOM 1460 C CA . ALA A 1 182 ? 3.097 20.546 7.789 1.00 91.75 182 ALA A CA 1
ATOM 1461 C C . ALA A 1 182 ? 3.332 19.655 6.555 1.00 91.75 182 ALA A C 1
ATOM 1463 O O . ALA A 1 182 ? 2.708 19.864 5.517 1.00 91.75 182 ALA A O 1
ATOM 1464 N N . GLU A 1 183 ? 4.198 18.650 6.672 1.00 90.44 183 GLU A N 1
ATOM 1465 C CA . GLU A 1 183 ? 4.603 17.741 5.597 1.00 90.44 183 GLU A CA 1
ATOM 1466 C C . GLU A 1 183 ? 3.907 16.377 5.676 1.00 90.44 183 GLU A C 1
ATOM 1468 O O . GLU A 1 183 ? 4.265 15.473 4.926 1.00 90.44 183 GLU A O 1
ATOM 1473 N N . ARG A 1 184 ? 2.876 16.234 6.521 1.00 85.06 184 ARG A N 1
ATOM 1474 C CA . ARG A 1 184 ? 2.144 14.978 6.784 1.00 85.06 184 ARG A CA 1
ATOM 1475 C C . ARG A 1 184 ? 1.607 14.236 5.549 1.00 85.06 184 ARG A C 1
ATOM 1477 O O . ARG A 1 184 ? 1.397 13.034 5.599 1.00 85.06 184 ARG A O 1
ATOM 1484 N N . GLY A 1 185 ? 1.426 14.927 4.421 1.00 86.88 185 GLY A N 1
ATOM 1485 C CA . GLY A 1 185 ? 1.057 14.310 3.138 1.00 86.88 185 GLY A CA 1
ATOM 1486 C C . GLY A 1 185 ? 2.218 13.654 2.375 1.00 86.88 185 GLY A C 1
ATOM 1487 O O . GLY A 1 185 ? 1.992 13.073 1.320 1.00 86.88 185 GLY A O 1
ATOM 1488 N N . SER A 1 186 ? 3.451 13.758 2.876 1.00 91.69 186 SER A N 1
ATOM 1489 C CA . SER A 1 186 ? 4.667 13.230 2.244 1.00 91.69 186 SER A CA 1
ATOM 1490 C C . SER A 1 186 ? 5.170 11.949 2.917 1.00 91.69 186 SER A C 1
ATOM 1492 O O . SER A 1 186 ? 6.376 11.716 2.944 1.00 91.69 186 SER A O 1
ATOM 1494 N N . PHE A 1 187 ? 4.259 11.147 3.477 1.00 92.44 187 PHE A N 1
ATOM 1495 C CA . PHE A 1 187 ? 4.528 9.913 4.232 1.00 92.44 187 PHE A CA 1
ATOM 1496 C C . PHE A 1 187 ? 5.575 9.009 3.563 1.00 92.44 187 PHE A C 1
ATOM 1498 O O . PHE A 1 187 ? 6.490 8.555 4.231 1.00 92.44 187 PHE A O 1
ATOM 1505 N N . TYR A 1 188 ? 5.548 8.889 2.230 1.00 90.81 188 TYR A N 1
ATOM 1506 C CA . TYR A 1 188 ? 6.455 8.065 1.418 1.00 90.81 188 TYR A CA 1
ATOM 1507 C C . TYR A 1 188 ? 7.939 8.467 1.480 1.00 90.81 188 TYR A C 1
ATOM 1509 O O . TYR A 1 188 ? 8.773 7.870 0.799 1.00 90.81 188 TYR A O 1
ATOM 1517 N N . ARG A 1 189 ? 8.269 9.533 2.212 1.00 92.81 189 ARG A N 1
ATOM 1518 C CA . ARG A 1 189 ? 9.629 10.040 2.424 1.00 92.81 189 ARG A CA 1
ATOM 1519 C C . ARG A 1 189 ? 10.238 9.580 3.750 1.00 92.81 189 ARG A C 1
ATOM 1521 O O . ARG A 1 189 ? 11.434 9.801 3.913 1.00 92.81 189 ARG A O 1
ATOM 1528 N N . SER A 1 190 ? 9.423 9.003 4.635 1.00 94.81 190 SER A N 1
ATOM 1529 C CA . SER A 1 190 ? 9.733 8.538 5.994 1.00 94.81 190 SER A CA 1
ATOM 1530 C C . SER A 1 190 ? 9.103 7.156 6.207 1.00 94.81 190 SER A C 1
ATOM 1532 O O . SER A 1 190 ? 8.382 6.666 5.330 1.00 94.81 190 SER A O 1
ATOM 1534 N N . ASP A 1 191 ? 9.336 6.531 7.360 1.00 97.12 191 ASP A N 1
ATOM 1535 C CA . ASP A 1 191 ? 8.634 5.295 7.713 1.00 97.12 191 ASP A CA 1
ATOM 1536 C C . ASP A 1 191 ? 7.132 5.516 7.758 1.00 97.12 191 ASP A C 1
ATOM 1538 O O . ASP A 1 191 ? 6.636 6.489 8.330 1.00 97.12 191 ASP A O 1
ATOM 1542 N N . SER A 1 192 ? 6.411 4.633 7.081 1.00 97.81 192 SER A N 1
ATOM 1543 C CA . SER A 1 192 ? 4.960 4.687 6.991 1.00 97.81 192 SER A CA 1
ATOM 1544 C C . SER A 1 192 ? 4.395 3.342 6.572 1.00 97.81 192 SER A C 1
ATOM 1546 O O . SER A 1 192 ? 5.075 2.510 5.971 1.00 97.81 192 SER A O 1
ATOM 1548 N N . VAL A 1 193 ? 3.115 3.150 6.864 1.00 98.50 193 VAL A N 1
ATOM 1549 C CA . VAL A 1 193 ? 2.345 2.015 6.359 1.00 98.50 193 VAL A CA 1
ATOM 1550 C C . VAL A 1 193 ? 1.221 2.504 5.468 1.00 98.50 193 VAL A C 1
ATOM 1552 O O . VAL A 1 193 ? 0.727 3.620 5.632 1.00 98.50 193 VAL A O 1
ATOM 1555 N N . GLU A 1 194 ? 0.787 1.665 4.538 1.00 98.31 194 GLU A N 1
ATOM 1556 C CA . GLU A 1 194 ? -0.335 1.964 3.661 1.00 98.31 194 GLU A CA 1
ATOM 1557 C C . GLU A 1 194 ? -1.323 0.799 3.612 1.00 98.31 194 GLU A C 1
ATOM 1559 O O . GLU A 1 194 ? -0.955 -0.377 3.683 1.00 98.31 194 GLU A O 1
ATOM 1564 N N . PHE A 1 195 ? -2.596 1.153 3.471 1.00 98.62 195 PHE A N 1
ATOM 1565 C CA . PHE A 1 195 ? -3.716 0.251 3.274 1.00 98.62 195 PHE A CA 1
ATOM 1566 C C . PHE A 1 195 ? -4.446 0.658 1.996 1.00 98.62 195 PHE A C 1
ATOM 1568 O O . PHE A 1 195 ? -5.014 1.751 1.895 1.00 98.62 195 PHE A O 1
ATOM 1575 N N . TYR A 1 196 ? -4.418 -0.223 1.003 1.00 98.19 196 TYR A N 1
ATOM 1576 C CA . TYR A 1 196 ? -5.105 -0.051 -0.269 1.00 98.19 196 TYR A CA 1
ATOM 1577 C C . TYR A 1 196 ? -6.402 -0.824 -0.239 1.00 98.19 196 TYR A C 1
ATOM 1579 O O . TYR A 1 196 ? -6.390 -2.028 -0.004 1.00 98.19 196 TYR A O 1
ATOM 1587 N N . ILE A 1 197 ? -7.510 -0.133 -0.478 1.00 98.06 197 ILE A N 1
ATOM 1588 C CA . ILE A 1 197 ? -8.841 -0.721 -0.463 1.00 98.06 197 ILE A CA 1
ATOM 1589 C C . ILE A 1 197 ? -9.522 -0.371 -1.781 1.00 98.06 197 ILE A C 1
ATOM 1591 O O . ILE A 1 197 ? -9.609 0.799 -2.166 1.00 98.06 197 ILE A O 1
ATOM 1595 N N . ASP A 1 198 ? -10.021 -1.390 -2.470 1.00 96.88 198 ASP A N 1
ATOM 1596 C CA . ASP A 1 198 ? -10.885 -1.254 -3.636 1.00 96.88 198 ASP A CA 1
ATOM 1597 C C . ASP A 1 198 ? -12.298 -1.751 -3.298 1.00 96.88 198 ASP A C 1
ATOM 1599 O O . ASP A 1 198 ? -12.582 -2.951 -3.402 1.00 96.88 198 ASP A O 1
ATOM 1603 N N . PRO A 1 199 ? -13.209 -0.836 -2.918 1.00 95.50 199 PRO A N 1
ATOM 1604 C CA . PRO A 1 199 ? -14.620 -1.157 -2.758 1.00 95.50 199 PRO A CA 1
ATOM 1605 C C . PRO A 1 199 ? -15.287 -1.607 -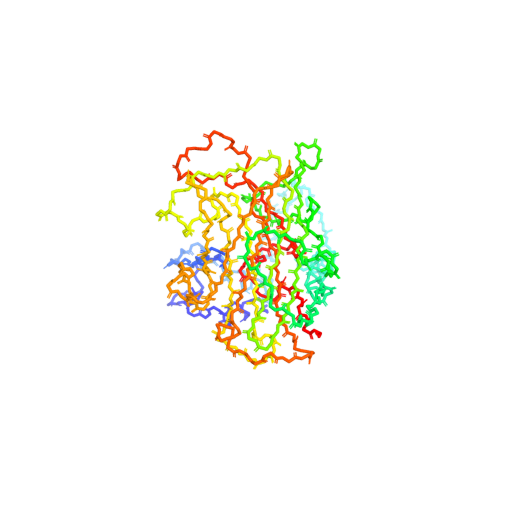4.064 1.00 95.50 199 PRO A C 1
ATOM 1607 O O . PRO A 1 199 ? -16.263 -2.354 -4.011 1.00 95.50 199 PRO A O 1
ATOM 1610 N N . GLY A 1 200 ? -14.745 -1.215 -5.226 1.00 92.12 200 GLY A N 1
ATOM 1611 C CA . GLY A 1 200 ? -15.259 -1.552 -6.557 1.00 92.12 200 GLY A CA 1
ATOM 1612 C C . GLY A 1 200 ? -15.373 -3.052 -6.809 1.00 92.12 200 GLY A C 1
ATOM 1613 O O . GLY A 1 200 ? -16.270 -3.491 -7.532 1.00 92.12 200 GLY A O 1
ATOM 1614 N N . ARG A 1 201 ? -14.531 -3.851 -6.146 1.00 89.06 201 ARG A N 1
ATOM 1615 C CA . ARG A 1 201 ? -14.542 -5.319 -6.219 1.00 89.06 201 ARG A CA 1
ATOM 1616 C C . ARG A 1 201 ? -15.837 -5.953 -5.696 1.00 89.06 201 ARG A C 1
ATOM 1618 O O . ARG A 1 201 ? -16.216 -7.023 -6.161 1.00 89.06 201 ARG A O 1
ATOM 1625 N N . SER A 1 202 ? -16.558 -5.253 -4.818 1.00 84.19 202 SER A N 1
ATOM 1626 C CA . SER A 1 202 ? -17.889 -5.646 -4.330 1.00 84.19 202 SER A CA 1
ATOM 1627 C C . SER A 1 202 ? -19.029 -5.305 -5.305 1.00 84.19 202 SER A C 1
ATOM 1629 O O . SER A 1 202 ? -20.190 -5.616 -5.048 1.00 84.19 202 SER A O 1
ATOM 1631 N N . GLY A 1 203 ? -18.725 -4.647 -6.430 1.00 77.94 203 GLY A N 1
ATOM 1632 C CA . GLY A 1 203 ? -19.720 -4.133 -7.374 1.00 77.94 203 GLY A CA 1
ATOM 1633 C C . GLY A 1 203 ? -20.332 -2.781 -6.976 1.00 77.94 203 GLY A C 1
ATOM 1634 O O . GLY A 1 203 ? -21.252 -2.319 -7.654 1.00 77.94 203 GLY A O 1
ATOM 1635 N N . GLY A 1 204 ? -19.829 -2.139 -5.913 1.00 77.00 204 GLY A N 1
ATOM 1636 C CA . GLY A 1 204 ? -20.264 -0.828 -5.409 1.00 77.00 204 GLY A CA 1
ATOM 1637 C C . GLY A 1 204 ? -19.100 0.107 -5.046 1.00 77.00 204 GLY A C 1
ATOM 1638 O O . GLY A 1 204 ? -17.961 -0.127 -5.435 1.00 77.00 204 GLY A O 1
ATOM 1639 N N . GLY A 1 205 ? -19.379 1.183 -4.302 1.00 83.94 205 GLY A N 1
ATOM 1640 C CA . GLY A 1 205 ? -18.353 2.082 -3.762 1.00 83.94 205 GLY A CA 1
ATOM 1641 C C . GLY A 1 205 ? -18.141 3.410 -4.492 1.00 83.94 205 GLY A C 1
ATOM 1642 O O . GLY A 1 205 ? -18.636 3.644 -5.594 1.00 83.94 205 GLY A O 1
ATOM 1643 N N . VAL A 1 206 ? -17.381 4.303 -3.849 1.00 87.56 206 VAL A N 1
ATOM 1644 C CA . VAL A 1 206 ? -17.050 5.652 -4.367 1.00 87.56 206 VAL A CA 1
ATOM 1645 C C . VAL A 1 206 ? -15.673 5.730 -5.042 1.00 87.56 206 VAL A C 1
ATOM 1647 O O . VAL A 1 206 ? -15.158 6.821 -5.289 1.00 87.56 206 VAL A O 1
ATOM 1650 N N . GLY A 1 207 ? -15.089 4.575 -5.366 1.00 93.00 207 GLY A N 1
ATOM 1651 C CA . GLY A 1 207 ? -13.746 4.429 -5.926 1.00 93.00 207 GLY A CA 1
ATOM 1652 C C . GLY A 1 207 ? -12.717 3.993 -4.882 1.00 93.00 207 GLY A C 1
ATOM 1653 O O . GLY A 1 207 ? -13.065 3.694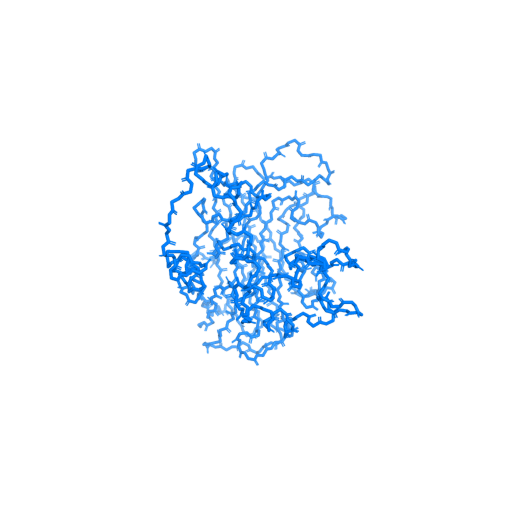 -3.742 1.00 93.00 207 GLY A O 1
ATOM 1654 N N . LEU A 1 208 ? -11.449 3.944 -5.294 1.00 96.19 208 LEU A N 1
ATOM 1655 C CA . LEU A 1 208 ? -10.349 3.483 -4.446 1.00 96.19 208 LEU A CA 1
ATOM 1656 C C . LEU A 1 208 ? -10.236 4.328 -3.169 1.00 96.19 208 LEU A C 1
ATOM 1658 O O . LEU A 1 208 ? -10.430 5.551 -3.193 1.00 96.19 208 LEU A O 1
ATOM 1662 N N . PHE A 1 209 ? -9.863 3.664 -2.080 1.00 97.56 209 PHE A N 1
ATOM 1663 C CA . PHE A 1 209 ? -9.499 4.276 -0.812 1.00 97.56 209 PHE A CA 1
ATOM 1664 C C . PHE A 1 209 ? -8.087 3.811 -0.455 1.00 97.56 209 PHE A C 1
ATOM 1666 O O . PHE A 1 209 ? -7.889 2.685 -0.003 1.00 97.56 209 PHE A O 1
ATOM 1673 N N . LYS A 1 210 ? -7.092 4.664 -0.705 1.00 97.69 210 LYS A N 1
ATOM 1674 C CA . LYS A 1 210 ? -5.688 4.373 -0.385 1.00 97.69 210 LYS A CA 1
ATOM 1675 C C . LYS A 1 210 ? -5.262 5.256 0.767 1.00 97.69 210 LYS A C 1
ATOM 1677 O O . LYS A 1 210 ? -5.141 6.468 0.591 1.00 97.69 210 LYS A O 1
ATOM 1682 N N . LEU A 1 211 ? -5.075 4.655 1.932 1.00 98.31 211 LEU A N 1
ATOM 1683 C CA . LEU A 1 211 ? -4.693 5.346 3.150 1.00 98.31 211 LEU A CA 1
ATOM 1684 C C . LEU A 1 211 ? -3.231 5.076 3.459 1.00 98.31 211 LEU A C 1
ATOM 1686 O O . LEU A 1 211 ? -2.863 3.929 3.669 1.00 98.31 211 LEU A O 1
ATOM 1690 N N . ALA A 1 212 ? -2.444 6.133 3.582 1.00 98.25 212 ALA A N 1
ATOM 1691 C CA . ALA A 1 212 ? -1.140 6.076 4.210 1.00 98.25 212 ALA A CA 1
ATOM 1692 C C . ALA A 1 212 ? -1.218 6.604 5.642 1.00 98.25 212 ALA A C 1
ATOM 1694 O O . ALA A 1 212 ? -1.889 7.609 5.900 1.00 98.25 212 ALA A O 1
ATOM 1695 N N . VAL A 1 213 ? -0.498 5.952 6.549 1.00 98.50 213 VAL A N 1
ATOM 1696 C CA . VAL A 1 213 ? -0.317 6.370 7.936 1.00 98.50 213 VAL A CA 1
ATOM 1697 C C . VAL A 1 213 ? 1.156 6.679 8.163 1.00 98.50 213 VAL A C 1
ATOM 1699 O O . VAL A 1 213 ? 2.017 5.811 8.034 1.00 98.50 213 VAL A O 1
ATOM 1702 N N . LEU A 1 214 ? 1.432 7.935 8.511 1.00 98.19 214 LEU A N 1
ATOM 1703 C CA . LEU A 1 214 ? 2.707 8.362 9.071 1.00 98.19 214 LEU A CA 1
ATOM 1704 C C . LEU A 1 214 ? 2.612 8.165 10.592 1.00 98.19 214 LEU A C 1
ATOM 1706 O O . LEU A 1 214 ? 1.898 8.942 11.237 1.00 98.19 214 LEU A O 1
ATOM 1710 N N . PRO A 1 215 ? 3.285 7.155 11.176 1.00 97.81 215 PRO A N 1
ATOM 1711 C CA . PRO A 1 215 ? 3.124 6.820 12.586 1.00 97.81 215 PRO A CA 1
ATOM 1712 C C . PRO A 1 215 ? 3.590 7.966 13.490 1.00 97.81 215 PRO A C 1
ATOM 1714 O O . PRO A 1 215 ? 2.903 8.294 14.457 1.00 97.81 215 PRO A O 1
ATOM 1717 N N . PHE A 1 216 ? 4.699 8.632 13.134 1.00 97.50 216 PHE A N 1
ATOM 1718 C CA . PHE A 1 216 ? 5.263 9.734 13.914 1.00 97.50 216 PHE A CA 1
ATOM 1719 C C . PHE A 1 216 ? 5.821 10.848 13.023 1.00 97.50 216 PHE A C 1
ATOM 1721 O O . PHE A 1 216 ? 6.707 10.626 12.198 1.00 97.50 216 PHE A O 1
ATOM 1728 N N . ASP A 1 217 ? 5.367 12.078 13.248 1.00 96.81 217 ASP A N 1
ATOM 1729 C CA . ASP A 1 217 ? 6.056 13.287 12.797 1.00 96.81 217 ASP A CA 1
ATOM 1730 C C . ASP A 1 217 ? 7.216 13.670 13.750 1.00 96.81 217 ASP A C 1
ATOM 1732 O O . ASP A 1 217 ? 7.515 12.990 14.739 1.00 96.81 217 ASP A O 1
ATOM 1736 N N . THR A 1 218 ? 7.872 14.805 13.489 1.00 96.50 218 THR A N 1
ATOM 1737 C CA . THR A 1 218 ? 8.952 15.342 14.343 1.00 96.50 218 THR A CA 1
ATOM 1738 C C . THR A 1 218 ? 8.531 15.663 15.785 1.00 96.50 218 THR A C 1
ATOM 1740 O O . THR A 1 218 ? 9.390 15.882 16.637 1.00 96.50 218 THR A O 1
ATOM 1743 N N . LEU A 1 219 ? 7.228 15.752 16.061 1.00 96.56 219 LEU A N 1
ATOM 1744 C CA . LEU A 1 219 ? 6.648 16.000 17.383 1.00 96.56 219 LEU A CA 1
ATOM 1745 C C . LEU A 1 219 ? 6.052 14.726 18.008 1.00 96.56 219 LEU A C 1
ATOM 1747 O O . LEU A 1 219 ? 5.583 14.780 19.141 1.00 96.56 219 LEU A O 1
ATOM 1751 N N . GLY A 1 220 ? 6.093 13.595 17.297 1.00 95.62 220 GLY A N 1
ATOM 1752 C CA . GLY A 1 220 ? 5.519 12.326 17.731 1.00 95.62 220 GLY A CA 1
ATOM 1753 C C . GLY A 1 220 ? 4.024 12.175 17.451 1.00 95.62 220 GLY A C 1
ATOM 1754 O O . GLY A 1 220 ? 3.431 11.241 17.974 1.00 95.62 220 GLY A O 1
ATOM 1755 N N . ASN A 1 221 ? 3.408 13.056 16.655 1.00 96.81 221 ASN A N 1
ATOM 1756 C CA . ASN A 1 221 ? 2.000 12.898 16.285 1.00 96.81 221 ASN A CA 1
ATOM 1757 C C . ASN A 1 221 ? 1.846 11.930 15.111 1.00 96.81 221 ASN A C 1
ATOM 1759 O O . ASN A 1 221 ? 2.655 11.942 14.178 1.00 96.81 221 ASN A O 1
ATOM 1763 N N . THR A 1 222 ? 0.745 11.189 15.117 1.00 98.00 222 THR A N 1
ATOM 1764 C CA . THR A 1 222 ? 0.325 10.316 14.021 1.00 98.00 222 THR A CA 1
ATOM 1765 C C . THR A 1 222 ? -0.535 11.075 13.018 1.00 98.00 222 THR A C 1
ATOM 1767 O O . THR A 1 222 ? -1.376 11.892 13.397 1.00 98.00 222 THR A O 1
ATOM 1770 N N . HIS A 1 223 ? -0.344 10.797 11.727 1.00 97.62 223 HIS A N 1
ATOM 1771 C CA . HIS A 1 223 ? -1.113 11.422 10.650 1.00 97.62 223 HIS A CA 1
ATOM 1772 C C . HIS A 1 223 ? -1.573 10.404 9.617 1.00 97.62 223 HIS A C 1
ATOM 1774 O O . HIS A 1 223 ? -0.869 9.442 9.323 1.00 97.62 223 HIS A O 1
ATOM 1780 N N . GLY A 1 224 ? -2.721 10.677 9.000 1.00 97.44 224 GLY A N 1
ATOM 1781 C CA . GLY A 1 224 ? -3.210 9.939 7.841 1.00 97.44 224 GLY A CA 1
ATOM 1782 C C . GLY A 1 224 ? -3.332 10.813 6.604 1.00 97.44 224 GLY A C 1
ATOM 1783 O O . GLY A 1 224 ? -3.744 11.974 6.682 1.00 97.44 224 GLY A O 1
ATOM 1784 N N . ALA A 1 225 ? -3.058 10.239 5.438 1.00 97.12 225 ALA A N 1
ATOM 1785 C CA . ALA A 1 225 ? -3.323 10.879 4.157 1.00 97.12 225 ALA A CA 1
ATOM 1786 C C . ALA A 1 225 ? -3.899 9.880 3.154 1.00 97.12 225 ALA A C 1
ATOM 1788 O O . ALA A 1 225 ? -3.376 8.782 2.978 1.00 97.12 225 ALA A O 1
ATOM 1789 N N . ARG A 1 226 ? -4.954 10.292 2.449 1.00 96.50 226 ARG A N 1
ATOM 1790 C CA . ARG A 1 226 ? -5.410 9.601 1.244 1.00 96.50 226 ARG A CA 1
ATOM 1791 C C . ARG A 1 226 ? -4.568 10.040 0.053 1.00 96.50 226 ARG A C 1
ATOM 1793 O O . ARG A 1 226 ? -4.336 11.241 -0.112 1.00 96.50 226 ARG A O 1
ATOM 1800 N N . HIS A 1 227 ? -4.123 9.111 -0.788 1.00 94.00 227 HIS A N 1
ATOM 1801 C CA . HIS A 1 227 ? -3.235 9.428 -1.913 1.00 94.00 227 HIS A CA 1
ATOM 1802 C C . HIS A 1 227 ? -3.546 8.602 -3.160 1.00 94.00 227 HIS A C 1
ATOM 1804 O O . HIS A 1 227 ? -3.848 7.420 -3.075 1.00 94.00 227 HIS A O 1
ATOM 1810 N N . GLU A 1 228 ? -3.432 9.229 -4.337 1.00 91.38 228 GLU A N 1
ATOM 1811 C CA . GLU A 1 228 ? -3.618 8.561 -5.639 1.00 91.38 228 GLU A CA 1
ATOM 1812 C C . GLU A 1 228 ? -4.921 7.741 -5.738 1.00 91.38 228 GLU A C 1
ATOM 1814 O O . GLU A 1 228 ? -4.967 6.694 -6.378 1.00 91.38 228 GLU A O 1
ATOM 1819 N N . ASP A 1 229 ? -5.982 8.224 -5.090 1.00 92.56 229 ASP A N 1
ATOM 1820 C CA . ASP A 1 229 ? -7.279 7.562 -5.001 1.00 92.56 229 ASP A CA 1
ATOM 1821 C C . ASP A 1 229 ? -8.422 8.496 -5.448 1.00 92.56 229 ASP A C 1
ATOM 1823 O O . ASP A 1 229 ? -8.189 9.525 -6.092 1.00 92.56 229 ASP A O 1
ATOM 1827 N N . ALA A 1 230 ? -9.675 8.143 -5.142 1.00 91.62 230 ALA A N 1
ATOM 1828 C CA . ALA A 1 230 ? -10.840 8.926 -5.554 1.00 91.62 230 ALA A CA 1
ATOM 1829 C C . ALA A 1 230 ? -10.960 10.306 -4.871 1.00 91.62 230 ALA A C 1
ATOM 1831 O O . ALA A 1 230 ? -11.650 11.188 -5.393 1.00 91.62 230 ALA A O 1
ATOM 1832 N N . ARG A 1 231 ? -10.329 10.515 -3.706 1.00 94.94 231 ARG A N 1
ATOM 1833 C CA . ARG A 1 231 ? -10.434 11.756 -2.922 1.00 94.94 231 ARG A CA 1
ATOM 1834 C C . ARG A 1 231 ? -9.156 12.008 -2.097 1.00 94.94 231 ARG A C 1
ATOM 1836 O O . ARG A 1 231 ? -9.212 11.964 -0.865 1.00 94.94 231 ARG A O 1
ATOM 1843 N N . PRO A 1 232 ? -8.022 12.310 -2.755 1.00 95.38 232 PRO A N 1
ATOM 1844 C CA . PRO A 1 232 ? -6.737 12.437 -2.083 1.00 95.38 232 PRO A CA 1
ATOM 1845 C C . PRO A 1 232 ? -6.676 13.691 -1.206 1.00 95.38 232 PRO A C 1
ATOM 1847 O O . PRO A 1 232 ? -7.257 14.731 -1.529 1.00 95.38 232 PRO A O 1
ATOM 1850 N N . GLY A 1 233 ? -5.926 13.607 -0.111 1.00 95.06 233 GLY A N 1
ATOM 1851 C CA . GLY A 1 233 ? -5.708 14.695 0.836 1.00 95.06 233 GLY A CA 1
ATOM 1852 C C . GLY A 1 233 ? -5.509 14.200 2.271 1.00 95.06 233 GLY A C 1
ATOM 1853 O O . GLY A 1 233 ? -5.673 13.010 2.541 1.00 95.06 233 GLY A O 1
ATOM 1854 N N . PRO A 1 234 ? -5.168 15.101 3.209 1.00 95.50 234 PRO A N 1
ATOM 1855 C CA . PRO A 1 234 ? -5.082 14.768 4.630 1.00 95.50 234 PRO A CA 1
ATOM 1856 C C . PRO A 1 234 ? -6.409 14.206 5.145 1.00 95.50 234 PRO A C 1
ATOM 1858 O O . PRO A 1 234 ? -7.466 14.767 4.837 1.00 95.50 234 PRO A O 1
ATOM 1861 N N . VAL A 1 235 ? -6.364 13.110 5.906 1.00 95.69 235 VAL A N 1
ATOM 1862 C CA . VAL A 1 235 ? -7.560 12.362 6.333 1.00 95.69 235 VAL A CA 1
ATOM 1863 C C . VAL A 1 235 ? -8.560 13.253 7.065 1.00 95.69 235 VAL A C 1
ATOM 1865 O O . VAL A 1 235 ? -9.751 13.183 6.776 1.00 95.69 235 VAL A O 1
ATOM 1868 N N . GLU A 1 236 ? -8.096 14.185 7.894 1.00 94.50 236 GLU A N 1
ATOM 1869 C CA . GLU A 1 236 ? -8.945 15.133 8.619 1.00 94.50 236 GLU A CA 1
ATOM 1870 C C . GLU A 1 236 ? -9.781 16.048 7.703 1.00 94.50 236 GLU A C 1
ATOM 1872 O O . GLU A 1 236 ? -10.790 16.604 8.129 1.00 94.50 236 GLU A O 1
ATOM 1877 N N . ALA A 1 237 ? -9.380 16.211 6.440 1.00 95.88 237 ALA A N 1
ATOM 1878 C CA . ALA A 1 237 ? -10.106 17.008 5.456 1.00 95.88 237 ALA A CA 1
ATOM 1879 C C . ALA A 1 237 ? -11.033 16.158 4.575 1.00 95.88 237 ALA A C 1
ATOM 1881 O O . ALA A 1 237 ? -12.111 16.614 4.185 1.00 95.88 237 ALA A O 1
ATOM 1882 N N . VAL A 1 238 ? -10.614 14.940 4.220 1.00 96.75 238 VAL A N 1
ATOM 1883 C CA . VAL A 1 238 ? -11.299 14.119 3.203 1.00 96.75 238 VAL A CA 1
ATOM 1884 C C . VAL A 1 238 ? -12.126 12.969 3.780 1.00 96.75 238 VAL A C 1
ATOM 1886 O O . VAL A 1 238 ? -13.053 12.512 3.105 1.00 96.75 238 VAL A O 1
ATOM 1889 N N . ALA A 1 239 ? -11.813 12.536 5.002 1.00 97.38 239 ALA A N 1
ATOM 1890 C CA . ALA A 1 239 ? -12.459 11.465 5.759 1.00 97.38 239 ALA A CA 1
ATOM 1891 C C . ALA A 1 239 ? -12.372 11.746 7.285 1.00 97.38 239 ALA A C 1
ATOM 1893 O O . ALA A 1 239 ? -11.745 10.990 8.023 1.00 97.38 239 ALA A O 1
ATOM 1894 N N . PRO A 1 240 ? -12.967 12.849 7.782 1.00 97.69 240 PRO A N 1
ATOM 1895 C CA . PRO A 1 240 ? -12.727 13.375 9.135 1.00 97.69 240 PRO A CA 1
ATOM 1896 C C . PRO A 1 240 ? -13.144 12.454 10.289 1.00 97.69 240 PRO A C 1
ATOM 1898 O O . PRO A 1 240 ? -12.731 12.682 11.422 1.00 97.69 240 PRO A O 1
ATOM 1901 N N . GLN A 1 241 ? -13.990 11.452 10.036 1.00 98.19 241 GLN A N 1
ATOM 1902 C CA . GLN A 1 241 ? -14.396 10.469 11.046 1.00 98.19 241 GLN A CA 1
ATOM 1903 C C . GLN A 1 241 ? -13.507 9.215 11.074 1.00 98.19 241 GLN A C 1
ATOM 1905 O O . GLN A 1 241 ? -13.709 8.347 11.934 1.00 98.19 241 GLN A O 1
ATOM 1910 N N . THR A 1 242 ? -12.549 9.108 10.147 1.00 98.56 242 THR A N 1
ATOM 1911 C CA . THR A 1 242 ? -11.509 8.084 10.202 1.00 98.56 242 THR A CA 1
ATOM 1912 C C . THR A 1 242 ? -10.584 8.385 11.375 1.00 98.56 242 THR A C 1
ATOM 1914 O O . THR A 1 242 ? -10.032 9.479 11.474 1.00 98.56 242 THR A O 1
ATOM 1917 N N . GLN A 1 243 ? -10.434 7.410 12.265 1.00 98.62 243 GLN A N 1
ATOM 1918 C CA . GLN A 1 243 ? -9.553 7.497 13.429 1.00 98.62 243 GLN A CA 1
ATOM 1919 C C . GLN A 1 243 ? -8.245 6.786 13.117 1.00 98.62 243 GLN A C 1
ATOM 1921 O O . GLN A 1 243 ? -8.265 5.786 12.399 1.00 98.62 243 GLN A O 1
ATOM 1926 N N . ILE A 1 244 ? -7.132 7.322 13.617 1.00 98.56 244 ILE A N 1
ATOM 1927 C CA . ILE A 1 244 ? -5.788 6.780 13.409 1.00 98.56 244 ILE A CA 1
ATOM 1928 C C . ILE A 1 244 ? -4.979 7.009 14.682 1.00 98.56 244 ILE A C 1
ATOM 1930 O O . ILE A 1 244 ? -4.960 8.132 15.192 1.00 98.56 244 ILE A O 1
ATOM 1934 N N . ALA A 1 245 ? -4.293 5.973 15.147 1.00 98.62 245 ALA A N 1
ATOM 1935 C CA . ALA A 1 245 ? -3.353 6.040 16.256 1.00 98.62 245 ALA A CA 1
ATOM 1936 C C . ALA A 1 245 ? -2.122 5.178 15.957 1.00 98.62 245 ALA A C 1
ATOM 1938 O O . ALA A 1 245 ? -2.178 4.264 15.132 1.00 98.62 245 ALA A O 1
ATOM 1939 N N . ALA A 1 246 ? -1.001 5.506 16.592 1.00 98.56 246 ALA A N 1
ATOM 1940 C CA . ALA A 1 246 ? 0.218 4.719 16.522 1.00 98.56 246 ALA A CA 1
ATOM 1941 C C . ALA A 1 246 ? 0.988 4.812 17.840 1.00 98.56 246 ALA A C 1
ATOM 1943 O O . ALA A 1 246 ? 1.072 5.888 18.438 1.00 98.56 246 ALA A O 1
ATOM 1944 N N . GLU A 1 247 ? 1.612 3.711 18.250 1.00 98.19 247 GLU A N 1
ATOM 1945 C CA . GLU A 1 247 ? 2.466 3.658 19.435 1.00 98.19 247 GLU A CA 1
ATOM 1946 C C . GLU A 1 247 ? 3.827 3.039 19.094 1.00 98.19 247 GLU A C 1
ATOM 1948 O O . GLU A 1 247 ? 3.963 2.220 18.188 1.00 98.19 247 GLU A O 1
ATOM 1953 N N . LYS A 1 248 ? 4.888 3.475 19.782 1.00 97.56 248 LYS A N 1
ATOM 1954 C CA . LYS A 1 248 ? 6.207 2.845 19.643 1.00 97.56 248 LYS A CA 1
ATOM 1955 C C . LYS A 1 248 ? 6.248 1.573 20.471 1.00 97.56 248 LYS A C 1
ATOM 1957 O O . LYS A 1 248 ? 5.947 1.606 21.660 1.00 97.56 248 LYS A O 1
ATOM 1962 N N . THR A 1 249 ? 6.744 0.494 19.886 1.00 96.75 249 THR A N 1
ATOM 1963 C CA . THR A 1 249 ? 6.999 -0.755 20.604 1.00 96.75 249 THR A CA 1
ATOM 1964 C C . THR A 1 249 ? 8.486 -0.902 20.919 1.00 96.75 249 THR A C 1
ATOM 1966 O O . THR A 1 249 ? 9.318 -0.055 20.583 1.00 96.75 249 THR A O 1
ATOM 1969 N N . ALA A 1 250 ? 8.850 -1.997 21.587 1.00 94.38 250 ALA A N 1
ATOM 1970 C CA . ALA A 1 250 ? 10.251 -2.327 21.837 1.00 94.38 250 ALA A CA 1
ATOM 1971 C C . ALA A 1 250 ? 11.035 -2.652 20.550 1.00 94.38 250 ALA A C 1
ATOM 1973 O O . ALA A 1 250 ? 12.263 -2.576 20.560 1.00 94.38 250 ALA A O 1
ATOM 1974 N N . THR A 1 251 ? 10.339 -3.032 19.476 1.00 94.44 251 THR A N 1
ATOM 1975 C CA . THR A 1 251 ? 10.920 -3.562 18.232 1.00 94.44 251 THR A CA 1
ATOM 1976 C C . THR A 1 251 ? 10.483 -2.801 16.983 1.00 94.44 251 THR A C 1
ATOM 1978 O O . THR A 1 251 ? 10.843 -3.206 15.887 1.00 94.44 251 THR A O 1
ATOM 1981 N N . GLY A 1 252 ? 9.723 -1.716 17.127 1.00 97.50 252 GLY A N 1
ATOM 1982 C CA . GLY A 1 252 ? 9.206 -0.925 16.017 1.00 97.50 252 GLY A CA 1
ATOM 1983 C C . GLY A 1 252 ? 8.012 -0.086 16.463 1.00 97.50 252 GLY A C 1
ATOM 1984 O O . GLY A 1 252 ? 8.134 0.736 17.378 1.00 97.50 252 GLY A O 1
ATOM 1985 N N . TYR A 1 253 ? 6.860 -0.270 15.826 1.00 98.69 253 TYR A N 1
ATOM 1986 C CA . TYR A 1 253 ? 5.654 0.502 16.119 1.00 98.69 253 TYR A CA 1
ATOM 1987 C C . TYR A 1 253 ? 4.373 -0.232 15.733 1.00 98.69 253 TYR A C 1
ATOM 1989 O O . TYR A 1 253 ? 4.377 -1.140 14.910 1.00 98.69 253 TYR A O 1
ATOM 1997 N N . THR A 1 254 ? 3.266 0.196 16.317 1.00 98.75 254 THR A N 1
ATOM 1998 C CA . THR A 1 254 ? 1.914 -0.250 15.992 1.00 98.75 254 THR A CA 1
ATOM 1999 C C . THR A 1 254 ? 1.147 0.877 15.322 1.00 98.75 254 THR A C 1
ATOM 2001 O O . THR A 1 254 ? 1.430 2.057 15.536 1.00 98.75 254 THR A O 1
ATOM 2004 N N . VAL A 1 255 ? 0.179 0.517 14.489 1.00 98.75 255 VAL A N 1
ATOM 2005 C CA . VAL A 1 255 ? -0.786 1.429 13.876 1.00 98.75 255 VAL A CA 1
ATOM 2006 C C . VAL A 1 255 ? -2.168 0.821 14.020 1.00 98.75 255 VAL A C 1
ATOM 2008 O O . VAL A 1 255 ? -2.346 -0.356 13.725 1.00 98.75 255 VAL A O 1
ATOM 2011 N N . GLU A 1 256 ? -3.143 1.650 14.373 1.00 98.62 256 GLU A N 1
ATOM 2012 C CA . GLU A 1 256 ? -4.563 1.323 14.325 1.00 98.62 256 GLU A CA 1
ATOM 2013 C C . GLU A 1 256 ? -5.332 2.359 13.515 1.00 98.62 256 GLU A C 1
ATOM 2015 O O . GLU A 1 256 ? -5.043 3.559 13.547 1.00 98.62 256 GLU A O 1
ATOM 2020 N N . VAL A 1 257 ? -6.343 1.891 12.792 1.00 98.81 257 VAL A N 1
ATOM 2021 C CA . VAL A 1 257 ? -7.214 2.709 11.958 1.00 98.81 257 VAL A CA 1
ATOM 2022 C C . VAL A 1 257 ? -8.648 2.217 12.088 1.00 98.81 257 VAL A C 1
ATOM 2024 O O . VAL A 1 257 ? -8.914 1.025 11.972 1.00 98.81 257 VAL A O 1
ATOM 2027 N N . ALA A 1 258 ? -9.597 3.145 12.207 1.00 98.75 258 ALA A N 1
ATOM 2028 C CA . ALA A 1 258 ? -11.014 2.851 12.018 1.00 98.75 258 ALA A CA 1
ATOM 2029 C C . ALA A 1 258 ? -11.608 3.734 10.919 1.00 98.75 258 ALA A C 1
ATOM 2031 O O . ALA A 1 258 ? -11.718 4.951 11.089 1.00 98.75 258 ALA A O 1
ATOM 2032 N N . ILE A 1 259 ? -12.013 3.127 9.801 1.00 98.75 259 ILE A N 1
ATOM 2033 C CA . ILE A 1 259 ? -12.567 3.795 8.618 1.00 98.75 259 ILE A CA 1
ATOM 2034 C C . ILE A 1 259 ? -14.082 3.579 8.582 1.00 98.75 259 ILE A C 1
ATOM 2036 O O . ILE A 1 259 ? -14.524 2.454 8.363 1.00 98.75 259 ILE A O 1
ATOM 2040 N N . PRO A 1 260 ? -14.901 4.632 8.718 1.00 98.50 260 PRO A N 1
ATOM 2041 C CA . PRO A 1 260 ? -16.332 4.521 8.465 1.00 98.50 260 PRO A CA 1
ATOM 2042 C C . PRO A 1 260 ? -16.642 4.031 7.044 1.00 98.50 260 PRO A C 1
ATOM 2044 O O . PRO A 1 260 ? -16.118 4.578 6.066 1.00 98.50 260 PRO A O 1
ATOM 2047 N N . PHE A 1 261 ? -17.541 3.052 6.912 1.00 97.88 261 PHE A N 1
ATOM 2048 C CA . PHE A 1 261 ? -17.939 2.492 5.612 1.00 97.88 261 PHE A CA 1
ATOM 2049 C C . PHE A 1 261 ? -18.563 3.539 4.671 1.00 97.88 261 PHE A C 1
ATOM 2051 O O . PHE A 1 261 ? -18.495 3.385 3.448 1.00 97.88 261 PHE A O 1
ATOM 2058 N N . GLU A 1 262 ? -19.072 4.658 5.206 1.00 96.44 262 GLU A N 1
ATOM 2059 C CA . GLU A 1 262 ? -19.528 5.798 4.398 1.00 96.44 262 GLU A CA 1
ATOM 2060 C C . GLU A 1 262 ? -18.448 6.326 3.438 1.00 96.44 262 GLU A C 1
ATOM 2062 O O . GLU A 1 262 ? -18.771 6.726 2.318 1.00 96.44 262 GLU A O 1
ATOM 2067 N N . TYR A 1 263 ? -17.163 6.274 3.815 1.00 97.75 263 TYR A N 1
ATOM 2068 C CA . TYR A 1 263 ? -16.070 6.731 2.951 1.00 97.75 263 TYR A CA 1
ATOM 2069 C C . TYR A 1 263 ? -15.653 5.710 1.895 1.00 97.75 263 TYR A C 1
ATOM 2071 O O . TYR A 1 263 ? -14.982 6.084 0.930 1.00 97.75 263 TYR A O 1
ATOM 2079 N N . LEU A 1 264 ? -16.055 4.451 2.068 1.00 97.06 264 LEU A N 1
ATOM 2080 C CA . LEU A 1 264 ? -15.898 3.391 1.076 1.00 97.06 264 LEU A CA 1
ATOM 2081 C C . LEU A 1 264 ? -17.099 3.351 0.116 1.00 97.06 264 LEU A C 1
ATOM 2083 O O . LEU A 1 264 ? -16.972 2.882 -1.015 1.00 97.06 264 LEU A O 1
ATOM 2087 N N . GLY A 1 265 ? -18.247 3.910 0.518 1.00 95.25 265 GLY A N 1
ATOM 2088 C CA . GLY A 1 265 ? -19.449 3.998 -0.314 1.00 95.25 265 GLY A CA 1
ATOM 2089 C C . GLY A 1 265 ? -20.168 2.660 -0.485 1.00 95.25 265 GLY A C 1
ATOM 2090 O O . GLY A 1 265 ? -20.795 2.424 -1.518 1.00 95.25 265 GLY A O 1
ATOM 2091 N N . ILE A 1 266 ? -20.030 1.782 0.503 1.00 94.25 266 ILE A N 1
ATOM 2092 C CA . ILE A 1 266 ? -20.569 0.422 0.529 1.00 94.25 266 ILE A CA 1
ATOM 2093 C C . ILE A 1 266 ? -21.315 0.202 1.843 1.00 94.25 266 ILE A C 1
ATOM 2095 O O . ILE A 1 266 ? -21.020 0.841 2.852 1.00 94.25 266 ILE A O 1
ATOM 2099 N N . THR A 1 267 ? -22.293 -0.696 1.827 1.00 95.44 267 THR A N 1
ATOM 2100 C CA . THR A 1 267 ? -22.945 -1.179 3.047 1.00 95.44 267 THR A CA 1
ATOM 2101 C C . THR A 1 267 ? -22.252 -2.471 3.463 1.00 95.44 267 THR A C 1
ATOM 2103 O O . THR A 1 267 ? -22.155 -3.370 2.626 1.00 95.44 267 THR A O 1
ATOM 2106 N N . PRO A 1 268 ? -21.743 -2.576 4.699 1.00 96.25 268 PRO A N 1
ATOM 2107 C CA . PRO A 1 268 ? -21.036 -3.771 5.120 1.00 96.25 268 PRO A CA 1
ATOM 2108 C C . PRO A 1 268 ? -22.004 -4.930 5.368 1.00 96.25 268 PRO A C 1
ATOM 2110 O O . PRO A 1 268 ? -23.059 -4.765 5.983 1.00 96.25 268 PRO A O 1
ATOM 2113 N N . GLU A 1 269 ? -21.628 -6.113 4.897 1.00 96.19 269 GLU A N 1
ATOM 2114 C CA . GLU A 1 269 ? -22.326 -7.367 5.160 1.00 96.19 269 GLU A CA 1
ATOM 2115 C C . GLU A 1 269 ? -21.335 -8.534 5.144 1.00 96.19 269 GLU A C 1
ATOM 2117 O O . GLU A 1 269 ? -20.297 -8.475 4.482 1.00 96.19 269 GLU A O 1
ATOM 2122 N N . ALA A 1 270 ? -21.660 -9.607 5.866 1.00 97.38 270 ALA A N 1
ATOM 2123 C CA . ALA A 1 270 ? -20.860 -10.824 5.830 1.00 97.38 270 ALA A CA 1
ATOM 2124 C C . ALA A 1 270 ? -20.862 -11.420 4.410 1.00 97.38 270 ALA A C 1
ATOM 2126 O O . ALA A 1 270 ? -21.904 -11.511 3.759 1.00 97.38 270 ALA A O 1
ATOM 2127 N N . GLY A 1 271 ? -19.694 -11.839 3.938 1.00 96.69 271 GLY A N 1
ATOM 2128 C CA . GLY A 1 271 ? -19.431 -12.300 2.578 1.00 96.69 271 GLY A CA 1
ATOM 2129 C C . GLY A 1 271 ? -19.044 -11.196 1.590 1.00 96.69 271 GLY A C 1
ATOM 2130 O O . GLY A 1 271 ? -18.707 -11.518 0.450 1.00 96.69 271 GLY A O 1
ATOM 2131 N N . LEU A 1 272 ? -19.065 -9.917 1.987 1.00 96.44 272 LEU A N 1
ATOM 2132 C CA . LEU A 1 272 ? -18.607 -8.818 1.135 1.00 96.44 272 LEU A CA 1
ATOM 2133 C C . LEU A 1 272 ? -17.107 -8.966 0.831 1.00 96.44 272 LEU A C 1
ATOM 2135 O O . LEU A 1 272 ? -16.307 -9.186 1.740 1.00 96.44 272 LEU A O 1
ATOM 2139 N N . VAL A 1 273 ? -16.729 -8.796 -0.439 1.00 96.25 273 VAL A N 1
ATOM 2140 C CA . VAL A 1 273 ? -15.335 -8.886 -0.901 1.00 96.25 273 VAL A CA 1
ATOM 2141 C C . VAL A 1 273 ? -14.836 -7.526 -1.383 1.00 96.25 273 VAL A C 1
ATOM 2143 O O . VAL A 1 273 ? -15.440 -6.906 -2.259 1.00 96.25 273 VAL A O 1
ATOM 2146 N N . LEU A 1 274 ? -13.702 -7.085 -0.843 1.00 96.88 274 LEU A N 1
ATOM 2147 C CA . LEU A 1 274 ? -12.981 -5.872 -1.233 1.00 96.88 274 LEU A CA 1
ATOM 2148 C C . LEU A 1 274 ? -11.638 -6.246 -1.866 1.00 96.88 274 LEU A C 1
ATOM 2150 O O . LEU A 1 274 ? -11.047 -7.269 -1.522 1.00 96.88 274 LEU A O 1
ATOM 2154 N N . GLY A 1 275 ? -11.122 -5.418 -2.776 1.00 96.31 275 GLY A N 1
ATOM 2155 C CA . GLY A 1 275 ? -9.705 -5.503 -3.135 1.00 96.31 275 GLY A CA 1
ATOM 2156 C C . GLY A 1 275 ? -8.864 -4.931 -1.999 1.00 96.31 275 GLY A C 1
ATOM 2157 O O . GLY A 1 275 ? -9.226 -3.887 -1.457 1.00 96.31 275 GLY A O 1
ATOM 2158 N N . PHE A 1 276 ? -7.775 -5.598 -1.620 1.00 97.56 276 PHE A N 1
ATOM 2159 C CA . PHE A 1 276 ? -6.970 -5.186 -0.473 1.00 97.56 276 PHE A CA 1
ATOM 2160 C C . PHE A 1 276 ? -5.470 -5.428 -0.648 1.00 97.56 276 PHE A C 1
ATOM 2162 O O . PHE A 1 276 ? -5.039 -6.469 -1.148 1.00 97.56 276 PHE A O 1
ATOM 2169 N N . CYS A 1 277 ? -4.656 -4.484 -0.184 1.00 97.62 277 CYS A N 1
ATOM 2170 C CA . CYS A 1 277 ? -3.229 -4.703 0.018 1.00 97.62 277 CYS A CA 1
ATOM 2171 C C . CYS A 1 277 ? -2.706 -3.840 1.167 1.00 97.62 277 CYS A C 1
ATOM 2173 O O . CYS A 1 277 ? -3.061 -2.671 1.280 1.00 97.62 277 CYS A O 1
ATOM 2175 N N . HIS A 1 278 ? -1.814 -4.408 1.973 1.00 98.31 278 HIS A N 1
ATOM 2176 C CA . HIS A 1 278 ? -1.027 -3.680 2.962 1.00 98.31 278 HIS A CA 1
ATOM 2177 C C . HIS A 1 278 ? 0.412 -3.516 2.463 1.00 98.31 278 HIS A C 1
ATOM 2179 O O . HIS A 1 278 ? 0.964 -4.449 1.867 1.00 98.31 278 HIS A O 1
ATOM 2185 N N . THR A 1 279 ? 1.015 -2.350 2.683 1.00 97.88 279 THR A N 1
ATOM 2186 C CA . THR A 1 279 ? 2.414 -2.084 2.324 1.00 97.88 279 THR A CA 1
ATOM 2187 C C . THR A 1 279 ? 3.133 -1.328 3.427 1.00 97.88 279 THR A C 1
ATOM 2189 O O . THR A 1 279 ? 2.547 -0.440 4.038 1.00 97.88 279 THR A O 1
ATOM 2192 N N . VAL A 1 280 ? 4.418 -1.610 3.612 1.00 98.12 280 VAL A N 1
ATOM 2193 C CA . VAL A 1 280 ? 5.296 -0.889 4.537 1.00 98.12 280 VAL A CA 1
ATOM 2194 C C . VAL A 1 280 ? 6.369 -0.174 3.728 1.00 98.12 280 VAL A C 1
ATOM 2196 O O . VAL A 1 280 ? 7.046 -0.787 2.897 1.00 98.12 280 VAL A O 1
ATOM 2199 N N . ILE A 1 281 ? 6.518 1.123 3.973 1.00 96.62 281 ILE A N 1
ATOM 2200 C CA . ILE A 1 281 ? 7.618 1.955 3.495 1.00 96.62 281 ILE A CA 1
ATOM 2201 C C . ILE A 1 281 ? 8.634 2.079 4.624 1.00 96.62 281 ILE A C 1
ATOM 2203 O O . ILE A 1 281 ? 8.268 2.483 5.725 1.00 96.62 281 ILE A O 1
ATOM 2207 N N . ASN A 1 282 ? 9.898 1.778 4.317 1.00 96.12 282 ASN A N 1
ATOM 2208 C CA . ASN A 1 282 ? 10.984 1.768 5.295 1.00 96.12 282 ASN A CA 1
ATOM 2209 C C . ASN A 1 282 ? 12.134 2.721 4.922 1.00 96.12 282 ASN A C 1
ATOM 2211 O O . ASN A 1 282 ? 12.535 2.805 3.749 1.00 96.12 282 ASN A O 1
ATOM 2215 N N . CYS A 1 283 ? 12.693 3.394 5.925 1.00 93.88 283 CYS A N 1
ATOM 2216 C CA . CYS A 1 283 ? 13.796 4.344 5.843 1.00 93.88 283 CYS A CA 1
ATOM 2217 C C . CYS A 1 283 ? 14.824 4.051 6.944 1.00 93.88 283 CYS A C 1
ATOM 2219 O O . CYS A 1 283 ? 14.513 4.167 8.114 1.00 93.88 283 CYS A O 1
ATOM 2221 N N . ASN A 1 284 ? 16.095 3.797 6.610 1.00 92.75 284 ASN A N 1
ATOM 2222 C CA . ASN A 1 284 ? 17.111 3.512 7.642 1.00 92.75 284 ASN A CA 1
ATOM 2223 C C . ASN A 1 284 ? 18.081 4.676 7.928 1.00 92.75 284 ASN A C 1
ATOM 2225 O O . ASN A 1 284 ? 19.067 4.513 8.658 1.00 92.75 284 ASN A O 1
ATOM 2229 N N . ASP A 1 285 ? 17.851 5.865 7.359 1.00 93.00 285 ASP A N 1
ATOM 2230 C CA . ASP A 1 285 ? 18.724 7.024 7.579 1.00 93.00 285 ASP A CA 1
ATOM 2231 C C . ASP A 1 285 ? 18.410 7.730 8.910 1.00 93.00 285 ASP A C 1
ATOM 2233 O O . ASP A 1 285 ? 17.660 8.704 8.970 1.00 93.00 285 ASP A O 1
ATOM 2237 N N . ARG A 1 286 ? 19.057 7.282 9.995 1.00 91.88 286 ARG A N 1
ATOM 2238 C CA . ARG A 1 286 ? 18.978 7.919 11.329 1.00 91.88 286 ARG A CA 1
ATOM 2239 C C . ARG A 1 286 ? 19.357 9.406 11.328 1.00 91.88 286 ARG A C 1
ATOM 2241 O O . ARG A 1 286 ? 19.002 10.124 12.259 1.00 91.88 286 ARG A O 1
ATOM 2248 N N . GLY A 1 287 ? 20.142 9.846 10.344 1.00 92.44 287 GLY A N 1
ATOM 2249 C CA . GLY A 1 287 ? 20.603 11.222 10.186 1.00 92.44 287 GLY A CA 1
ATOM 2250 C C . GLY A 1 287 ? 19.791 12.024 9.172 1.00 92.44 287 GLY A C 1
ATOM 2251 O O . GLY A 1 287 ? 20.233 13.116 8.803 1.00 92.44 287 GLY A O 1
ATOM 2252 N N . ALA A 1 288 ? 18.647 11.496 8.720 1.00 93.81 288 ALA A N 1
ATOM 2253 C CA . ALA A 1 288 ? 17.824 12.101 7.686 1.00 93.81 288 ALA A CA 1
ATOM 2254 C C . ALA A 1 288 ? 17.564 13.589 7.981 1.00 93.81 288 ALA A C 1
ATOM 2256 O O . ALA A 1 288 ? 17.002 13.930 9.029 1.00 93.81 288 ALA A O 1
ATOM 2257 N N . PRO A 1 289 ? 17.934 14.506 7.065 1.00 96.06 289 PRO A N 1
ATOM 2258 C CA . PRO A 1 289 ? 17.581 15.907 7.212 1.00 96.06 289 PRO A CA 1
ATOM 2259 C C . PRO A 1 289 ? 16.060 16.084 7.275 1.00 96.06 289 PRO A C 1
ATOM 2261 O O . PRO A 1 289 ? 15.304 15.305 6.684 1.00 96.06 289 PRO A O 1
ATOM 2264 N N . LEU A 1 290 ? 15.619 17.143 7.959 1.00 94.88 290 LEU A N 1
ATOM 2265 C CA . LEU A 1 290 ? 14.203 17.497 8.030 1.00 94.88 290 LEU A CA 1
ATOM 2266 C C . LEU A 1 290 ? 13.610 17.620 6.629 1.00 94.88 290 LEU A C 1
ATOM 2268 O O . LEU A 1 290 ? 14.161 18.318 5.772 1.00 94.88 290 LEU A O 1
ATOM 2272 N N . GLY A 1 291 ? 12.498 16.924 6.410 1.00 93.12 291 GLY A N 1
ATOM 2273 C CA . GLY A 1 291 ? 11.800 16.934 5.139 1.00 93.12 291 GLY A CA 1
ATOM 2274 C C . GLY A 1 291 ? 12.651 16.409 3.988 1.00 93.12 291 GLY A C 1
ATOM 2275 O O . GLY A 1 291 ? 12.484 16.899 2.877 1.00 93.12 291 GLY A O 1
ATOM 2276 N N . ALA A 1 292 ? 13.596 15.488 4.205 1.00 94.31 292 ALA A N 1
ATOM 2277 C CA . ALA A 1 292 ? 14.339 14.804 3.142 1.00 94.31 292 ALA A CA 1
ATOM 2278 C C . ALA A 1 292 ? 13.570 13.580 2.623 1.00 94.31 292 ALA A C 1
ATOM 2280 O O . ALA A 1 292 ? 12.770 12.992 3.337 1.00 94.31 292 ALA A O 1
ATOM 2281 N N . TYR A 1 293 ? 13.800 13.204 1.359 1.00 93.44 293 TYR A N 1
ATOM 2282 C CA . TYR A 1 293 ? 13.307 11.934 0.816 1.00 93.44 293 TYR A CA 1
ATOM 2283 C C . TYR A 1 293 ? 14.335 10.853 1.154 1.00 93.44 293 TYR A C 1
ATOM 2285 O O . TYR A 1 293 ? 15.426 10.889 0.585 1.00 93.44 293 TYR A O 1
ATOM 2293 N N . VAL A 1 294 ? 14.001 9.933 2.061 1.00 93.50 294 VAL A N 1
ATOM 2294 C CA . VAL A 1 294 ? 14.941 8.905 2.552 1.00 93.50 294 VAL A CA 1
ATOM 2295 C C . VAL A 1 294 ? 14.390 7.478 2.489 1.00 93.50 294 VAL A C 1
ATOM 2297 O O . VAL A 1 294 ? 14.967 6.574 3.085 1.00 93.50 294 VAL A O 1
ATOM 2300 N N . ARG A 1 295 ? 13.321 7.255 1.710 1.00 94.00 295 ARG A N 1
ATOM 2301 C CA . ARG A 1 295 ? 12.800 5.908 1.452 1.00 94.00 295 ARG A CA 1
ATOM 2302 C C . ARG A 1 295 ? 13.872 5.011 0.860 1.00 94.00 295 ARG A C 1
ATOM 2304 O O . ARG A 1 295 ? 14.435 5.328 -0.190 1.00 94.00 295 ARG A O 1
ATOM 2311 N N . GLU A 1 296 ? 14.052 3.860 1.489 1.00 93.62 296 GLU A N 1
ATOM 2312 C CA . GLU A 1 296 ? 15.008 2.848 1.068 1.00 93.62 296 GLU A CA 1
ATOM 2313 C C . GLU A 1 296 ? 14.308 1.578 0.590 1.00 93.62 296 GLU A C 1
ATOM 2315 O O . GLU A 1 296 ? 14.575 1.125 -0.526 1.00 93.62 296 GLU A O 1
ATOM 2320 N N . ASN A 1 297 ? 13.390 1.031 1.391 1.00 95.44 297 ASN A N 1
ATOM 2321 C CA . ASN A 1 297 ? 12.743 -0.248 1.108 1.00 95.44 297 ASN A CA 1
ATOM 2322 C C . ASN A 1 297 ? 11.220 -0.117 1.036 1.00 95.44 297 ASN A C 1
ATOM 2324 O O . ASN A 1 297 ? 10.622 0.847 1.519 1.00 95.44 297 ASN A O 1
ATOM 2328 N N . MET A 1 298 ? 10.599 -1.119 0.418 1.00 96.12 298 MET A N 1
ATOM 2329 C CA . MET A 1 298 ? 9.155 -1.295 0.418 1.00 96.12 298 MET A CA 1
ATOM 2330 C C . MET A 1 298 ? 8.832 -2.786 0.387 1.00 96.12 298 MET A C 1
ATOM 2332 O O . MET A 1 298 ? 9.255 -3.496 -0.534 1.00 96.12 298 MET A O 1
ATOM 2336 N N . ILE A 1 299 ? 8.071 -3.243 1.377 1.00 97.00 299 ILE A N 1
ATOM 2337 C CA . ILE A 1 299 ? 7.498 -4.590 1.412 1.00 97.00 299 ILE A CA 1
ATOM 2338 C C . ILE A 1 299 ? 5.980 -4.494 1.305 1.00 97.00 299 ILE A C 1
ATOM 2340 O O . ILE A 1 299 ? 5.377 -3.511 1.732 1.00 97.00 299 ILE A O 1
ATOM 2344 N N . ALA A 1 300 ? 5.352 -5.480 0.676 1.00 96.81 300 ALA A N 1
ATOM 2345 C CA . ALA A 1 300 ? 3.914 -5.461 0.440 1.00 96.81 300 ALA A CA 1
ATOM 2346 C C . ALA A 1 300 ? 3.318 -6.852 0.557 1.00 96.81 300 ALA A C 1
ATOM 2348 O O . ALA A 1 300 ? 3.899 -7.824 0.071 1.00 96.81 300 ALA A O 1
ATOM 2349 N N . TRP A 1 301 ? 2.108 -6.934 1.115 1.00 96.25 301 TRP A N 1
ATOM 2350 C CA . TRP A 1 301 ? 1.384 -8.194 1.191 1.00 96.25 301 TRP A CA 1
ATOM 2351 C C . TRP A 1 301 ? 1.253 -8.817 -0.191 1.00 96.25 301 TRP A C 1
ATOM 2353 O O . TRP A 1 301 ? 1.558 -9.994 -0.342 1.00 96.25 301 TRP A O 1
ATOM 2363 N N . ASN A 1 302 ? 0.936 -8.040 -1.230 1.00 92.31 302 ASN A N 1
ATOM 2364 C CA . ASN A 1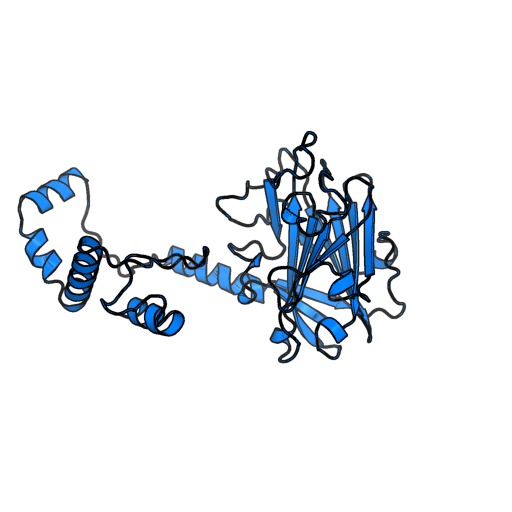 302 ? 1.147 -8.485 -2.603 1.00 92.31 302 ASN A CA 1
ATOM 2365 C C . ASN A 1 302 ? 2.338 -7.774 -3.260 1.00 92.31 302 ASN A C 1
ATOM 2367 O O . ASN A 1 302 ? 2.223 -6.673 -3.786 1.00 92.31 302 ASN A O 1
ATOM 2371 N N . HIS A 1 303 ? 3.507 -8.409 -3.232 1.00 90.00 303 HIS A N 1
ATOM 2372 C CA . HIS A 1 303 ? 4.791 -7.814 -3.609 1.00 90.00 303 HIS A CA 1
ATOM 2373 C C . HIS A 1 303 ? 5.057 -7.818 -5.126 1.00 90.00 303 HIS A C 1
ATOM 2375 O O . HIS A 1 303 ? 6.068 -8.319 -5.617 1.00 90.00 303 HIS A O 1
ATOM 2381 N N . LEU A 1 304 ? 4.125 -7.256 -5.893 1.00 88.25 304 LEU A N 1
ATOM 2382 C CA . LEU A 1 304 ? 4.212 -7.162 -7.349 1.00 88.25 304 LEU A CA 1
ATOM 2383 C C . LEU A 1 304 ? 4.692 -5.774 -7.803 1.00 88.25 304 LEU A C 1
ATOM 2385 O O . LEU A 1 304 ? 4.448 -4.779 -7.114 1.00 88.25 304 LEU A O 1
ATOM 2389 N N . PRO A 1 305 ? 5.363 -5.667 -8.969 1.00 84.50 305 PRO A N 1
ATOM 2390 C CA . PRO A 1 305 ? 5.703 -4.366 -9.532 1.00 84.50 305 PRO A CA 1
ATOM 2391 C C . PRO A 1 305 ? 4.435 -3.531 -9.727 1.00 84.50 305 PRO A C 1
ATOM 2393 O O . PRO A 1 305 ? 3.428 -4.053 -10.203 1.00 84.50 305 PRO A O 1
ATOM 2396 N N . LEU A 1 306 ? 4.501 -2.233 -9.415 1.00 86.06 306 LEU A N 1
ATOM 2397 C CA . LEU A 1 306 ? 3.379 -1.292 -9.542 1.00 86.06 306 LEU A CA 1
ATOM 2398 C C . LEU A 1 306 ? 2.170 -1.605 -8.643 1.00 86.06 306 LEU A C 1
ATOM 2400 O O . LEU A 1 306 ? 1.086 -1.082 -8.903 1.00 86.06 306 LEU A O 1
ATOM 2404 N N . VAL A 1 307 ? 2.327 -2.412 -7.581 1.00 89.88 307 VAL A N 1
ATOM 2405 C CA . VAL A 1 307 ? 1.217 -2.725 -6.659 1.00 89.88 307 VAL A CA 1
ATOM 2406 C C . VAL A 1 307 ? 0.540 -1.463 -6.115 1.00 89.88 307 VAL A C 1
ATOM 2408 O O . VAL A 1 307 ? -0.667 -1.460 -5.919 1.00 89.88 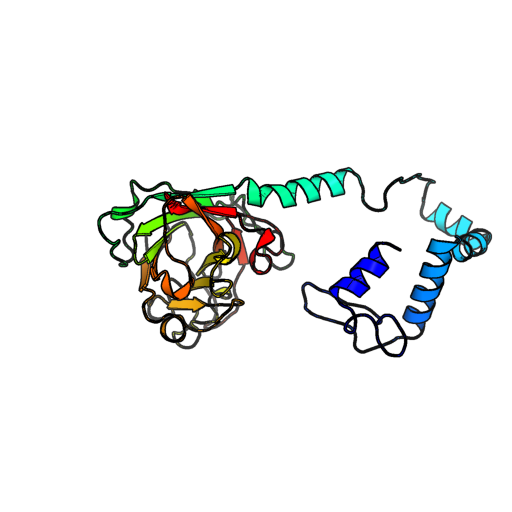307 VAL A O 1
ATOM 2411 N N . TRP A 1 308 ? 1.260 -0.352 -5.952 1.00 88.56 308 TRP A N 1
ATOM 2412 C CA . TRP A 1 308 ? 0.669 0.902 -5.486 1.00 88.56 308 TRP A CA 1
ATOM 2413 C C . TRP A 1 308 ? -0.300 1.552 -6.494 1.00 88.56 308 TRP A C 1
ATOM 2415 O O . TRP A 1 308 ? -1.227 2.225 -6.062 1.00 88.56 308 TRP A O 1
ATOM 2425 N N . ASP A 1 309 ? -0.146 1.370 -7.812 1.00 87.12 309 ASP A N 1
ATOM 2426 C CA . ASP A 1 309 ? -0.957 2.063 -8.845 1.00 87.12 309 ASP A CA 1
ATOM 2427 C C . ASP A 1 309 ? -1.919 1.121 -9.595 1.00 87.12 309 ASP A C 1
ATOM 2429 O O . ASP A 1 309 ? -2.675 1.564 -10.458 1.00 87.12 309 ASP A O 1
ATOM 2433 N N . ASN A 1 310 ? -1.908 -0.184 -9.295 1.00 89.25 310 ASN A N 1
ATOM 2434 C CA . ASN A 1 310 ? -2.711 -1.167 -10.021 1.00 89.25 310 ASN A CA 1
ATOM 2435 C C . ASN A 1 310 ? -3.578 -2.045 -9.090 1.00 89.25 310 ASN A C 1
ATOM 2437 O O . ASN A 1 310 ? -3.082 -3.050 -8.578 1.00 89.25 310 ASN A O 1
ATOM 2441 N N . PRO A 1 311 ? -4.875 -1.715 -8.921 1.00 90.75 311 PRO A N 1
ATOM 2442 C CA . PRO A 1 311 ? -5.812 -2.464 -8.076 1.00 90.75 311 PRO A CA 1
ATOM 2443 C C . PRO A 1 311 ? -6.025 -3.925 -8.477 1.00 90.75 311 PRO A C 1
ATOM 2445 O O . PRO A 1 311 ? -6.313 -4.757 -7.619 1.00 90.75 311 PRO A O 1
ATOM 2448 N N . ASP A 1 312 ? -5.817 -4.270 -9.753 1.00 87.81 312 ASP A N 1
ATOM 2449 C CA . ASP A 1 312 ? -5.884 -5.663 -10.222 1.00 87.81 312 ASP A CA 1
ATOM 2450 C C . ASP A 1 312 ? -4.796 -6.537 -9.566 1.00 87.81 312 ASP A C 1
ATOM 2452 O O . ASP A 1 312 ? -4.891 -7.764 -9.551 1.00 87.81 312 ASP A O 1
ATOM 2456 N N . LEU A 1 313 ? -3.753 -5.906 -9.013 1.00 89.81 313 LEU A N 1
ATOM 2457 C CA . LEU A 1 313 ? -2.679 -6.560 -8.272 1.00 89.81 313 LEU A CA 1
ATOM 2458 C C . LEU A 1 313 ? -2.964 -6.648 -6.773 1.00 89.81 313 LEU A C 1
ATOM 2460 O O . LEU A 1 313 ? -2.086 -7.061 -6.025 1.00 89.81 313 LEU A O 1
ATOM 2464 N N . TRP A 1 314 ? -4.135 -6.251 -6.286 1.00 94.12 314 TRP A N 1
ATOM 2465 C CA . TRP A 1 314 ? -4.466 -6.362 -4.866 1.00 94.12 314 TRP A CA 1
ATOM 2466 C C . TRP A 1 314 ? -5.121 -7.709 -4.569 1.00 94.12 314 TRP A C 1
ATOM 2468 O O . TRP A 1 314 ? -5.825 -8.279 -5.411 1.00 94.12 314 TRP A O 1
ATOM 2478 N N . GLY A 1 315 ? -4.869 -8.228 -3.369 1.00 95.00 315 GLY A N 1
ATOM 2479 C CA . GLY A 1 315 ? -5.532 -9.431 -2.885 1.00 95.00 315 GLY A CA 1
ATOM 2480 C C . GLY A 1 315 ? -7.003 -9.182 -2.566 1.00 95.00 315 GLY A C 1
ATOM 2481 O O . GLY A 1 315 ? -7.569 -8.141 -2.906 1.00 95.00 315 GLY A O 1
ATOM 2482 N N . GLU A 1 316 ? -7.627 -10.148 -1.913 1.00 95.75 316 GLU A N 1
ATOM 2483 C CA . GLU A 1 316 ? -9.021 -10.074 -1.489 1.00 95.75 316 GLU A CA 1
ATOM 2484 C C . GLU A 1 316 ? -9.115 -9.916 0.018 1.00 95.75 316 GLU A C 1
ATOM 2486 O O . GLU A 1 316 ? -8.407 -10.583 0.765 1.00 95.75 316 GLU A O 1
ATOM 2491 N N . LEU A 1 317 ? -10.016 -9.048 0.458 1.00 97.50 317 LEU A N 1
ATOM 2492 C CA . LEU A 1 317 ? -10.448 -8.949 1.840 1.00 97.50 317 LEU A CA 1
ATOM 2493 C C . LEU A 1 317 ? -11.914 -9.358 1.918 1.00 97.50 317 LEU A C 1
ATOM 2495 O O . LEU A 1 317 ? -12.754 -8.735 1.270 1.00 97.50 317 LEU A O 1
ATOM 2499 N N . VAL A 1 318 ? -12.210 -10.387 2.705 1.00 97.75 318 VAL A N 1
ATOM 2500 C CA . VAL A 1 318 ? -13.565 -10.904 2.917 1.00 97.75 318 VAL A CA 1
ATOM 2501 C C . VAL A 1 318 ? -14.048 -10.509 4.303 1.00 97.75 318 VAL A C 1
ATOM 2503 O O . VAL A 1 318 ? -13.362 -10.770 5.287 1.00 97.75 318 VAL A O 1
ATOM 2506 N N . LEU A 1 319 ? -15.226 -9.896 4.388 1.00 98.00 319 LEU A N 1
ATOM 2507 C CA . LEU A 1 319 ? -15.889 -9.638 5.666 1.00 98.00 319 LEU A CA 1
ATOM 2508 C C . LEU A 1 319 ? -16.594 -10.915 6.139 1.00 98.00 319 LEU A C 1
ATOM 2510 O O . LEU A 1 319 ? -17.445 -11.432 5.420 1.00 98.00 319 LEU A O 1
ATOM 2514 N N . GLU A 1 320 ? -16.262 -11.429 7.321 1.00 95.19 320 GLU A N 1
ATOM 2515 C CA . GLU A 1 320 ? -16.920 -12.585 7.958 1.00 95.19 320 GLU A CA 1
ATOM 2516 C C . GLU A 1 320 ? -17.847 -12.167 9.098 1.00 95.19 320 GLU A C 1
ATOM 2518 O O . GLU A 1 320 ? -17.427 -11.342 9.940 1.00 95.19 320 GLU A O 1
#

Secondary structure (DSSP, 8-state):
-HHHHHHHHHHGGGTEETTEE-S-EETTTTEE-S---HHHHHHHHHHHHHHHH-HHHHHHHTSHHHHHHHHHTT------S-SS-HHHHHHHHHHHHHHHH-EEEEPBPSS----SS--GGGGGSPEEEE-TT-B---TTSPPP-TTT--EEEEEEEEE-SSEEEEEEEEEES-------GGGGGGGGGSSEEEEEEEGGGGT-SSS-EEEEEES--TTS--EEEE-SSSS-EEHHHHSTT-EEEEEE-SSEEEEEEEEEGGGTT----TT-EEEEEEEEEE---TTPPTT-----EEEESS--TTTTT-GGG-EEEEE-

pLDDT: mean 92.15, std 8.21, range [52.91, 98.81]

Foldseek 3Di:
DVVVVVCCVPPNCLQQDPLGGFLDADVVVPGGHPDDDVVSSVVVVLVVVCVVPVVSVVVVVVDPVNVVVCVVVVDDDDDDPDPAHPVRVVVVVVLLCVQAVDEAEAEEDPDDDDAAFDCVVVPPFDWAKWFLVQFADDPQAARDDVVPWGWMKIKGWYDYQWWTKIKIDIFTPAFDAQEAPVRLLVLLQGKKKKKWKALCVLVFFQKIFIKIWNQQHPVRDIWIFTPPINFTGTCCVGPVPKDKHKDADPGGIMIMIIGTCVNRGDGDDAFRKIFIKMKIFHFRPNPAHRPGRGTHTMGMSQNYHPVVNDSSSGHMYGYD